Protein AF-A0A9P5X533-F1 (afdb_monomer_lite)

Secondary structure (DSSP, 8-state):
------TTTSPPHHHHHHHHTT-EEEEETTEEEEEPPHHHHHHHHHTTSS------HHHHHHHB--THHHHHHHHHHHHHHHHHHHHH---HHHHHHHHHHHHHHHHHHHHH-HHHH-BSSPEEEEPPP---------------------------PPP------SSSSSHHHHTTTTTHHHHTT--SHHHHHHHHHHHHHHHHHHHHHHHHHHHHHHHHHHHHHHHHHHHHHHT-TT----

Radius of gyration: 34.7 Å; chains: 1; bounding box: 93×64×97 Å

pLDDT: mean 70.11, std 15.81, range [33.84, 93.56]

Sequence (242 aa):
MFHKEDPTKGWSQEHGAFVIKGGFVLWEDNKPAKTLTFTDLVRMIKAGEVEPPTISKEAILARTTKTRGRIAVWFLYFLMFWFVCKFKSNTPALVELATFHTYMSWYSFFWRSDTILGVVEPVVIMRKPREKVAEPSVLEDGTGKQEKFSSEILVVAGPERKKVEAHSTQLAVETATTLDEAEQNLPTRRSTVFKLLVLAPILTIIDILIEITNLLRLFVHATIAPMKAQWSIISNPHVRIP

Structure (mmCIF, N/CA/C/O backbone):
data_AF-A0A9P5X533-F1
#
_entry.id   AF-A0A9P5X533-F1
#
loop_
_atom_site.group_PDB
_atom_site.id
_atom_site.type_symbol
_atom_site.label_atom_id
_atom_site.label_alt_id
_atom_site.label_comp_id
_atom_site.label_asym_id
_atom_site.label_entity_id
_atom_site.label_seq_id
_atom_site.pdbx_PDB_ins_code
_atom_site.Cartn_x
_atom_site.Cartn_y
_atom_site.Cartn_z
_atom_site.occupancy
_atom_site.B_iso_or_equiv
_atom_site.auth_seq_id
_atom_site.auth_comp_id
_atom_site.auth_asym_id
_atom_site.auth_atom_id
_atom_site.pdbx_PDB_model_num
ATOM 1 N N . MET A 1 1 ? -26.731 11.918 6.898 1.00 33.84 1 MET A N 1
ATOM 2 C CA . MET A 1 1 ? -26.570 13.313 7.348 1.00 33.84 1 MET A CA 1
ATOM 3 C C . MET A 1 1 ? -25.630 13.258 8.543 1.00 33.84 1 MET A C 1
ATOM 5 O O . MET A 1 1 ? -26.066 12.881 9.618 1.00 33.84 1 MET A O 1
ATOM 9 N N . PHE A 1 2 ? -24.324 13.424 8.323 1.00 41.44 2 PHE A N 1
ATOM 10 C CA . PHE A 1 2 ? -23.339 13.396 9.410 1.00 41.44 2 PHE A CA 1
ATOM 11 C C . PHE A 1 2 ? -23.243 14.812 9.974 1.00 41.44 2 PHE A C 1
ATOM 13 O O . PHE A 1 2 ? -23.009 15.756 9.218 1.00 41.44 2 PHE A O 1
ATOM 20 N N . HIS A 1 3 ? -23.536 14.958 11.265 1.00 36.94 3 HIS A N 1
ATOM 21 C CA . HIS A 1 3 ? -23.487 16.238 11.955 1.00 36.94 3 HIS A CA 1
ATOM 22 C C . HIS A 1 3 ? -22.076 16.828 11.909 1.00 36.94 3 HIS A C 1
ATOM 24 O O . HIS A 1 3 ? -21.071 16.122 11.854 1.00 36.94 3 HIS A O 1
ATOM 30 N N . LYS A 1 4 ? -22.046 18.159 11.895 1.00 42.19 4 LYS A N 1
ATOM 31 C CA . LYS A 1 4 ? -20.864 19.014 11.857 1.00 42.19 4 LYS A CA 1
ATOM 32 C C . LYS A 1 4 ? -20.154 18.947 13.218 1.00 42.19 4 LYS A C 1
ATOM 34 O O . LYS A 1 4 ? -20.247 19.882 14.002 1.00 42.19 4 LYS A O 1
ATOM 39 N N . GLU A 1 5 ? -19.524 17.822 13.528 1.00 44.66 5 GLU A N 1
ATOM 40 C CA . GLU A 1 5 ? -18.675 17.677 14.711 1.00 44.66 5 GLU A CA 1
ATOM 41 C C . GLU A 1 5 ? -17.213 17.906 14.334 1.00 44.66 5 GLU A C 1
ATOM 43 O O . GLU A 1 5 ? -16.777 17.510 13.256 1.00 44.66 5 GLU A O 1
ATOM 48 N N . ASP A 1 6 ? -16.526 18.621 15.227 1.00 49.75 6 ASP A N 1
ATOM 49 C CA . ASP A 1 6 ? -15.079 18.781 15.391 1.00 49.75 6 ASP A CA 1
ATOM 50 C C . ASP A 1 6 ? -14.221 18.196 14.240 1.00 49.75 6 ASP A C 1
ATOM 52 O O . ASP A 1 6 ? -14.181 16.975 14.068 1.00 49.75 6 ASP A O 1
ATOM 56 N N . PRO A 1 7 ? -13.488 19.012 13.453 1.00 49.75 7 PRO A N 1
ATOM 57 C CA . PRO A 1 7 ? -12.692 18.535 12.311 1.00 49.75 7 PRO A CA 1
ATOM 58 C C . PRO A 1 7 ? -11.617 17.495 12.682 1.00 49.75 7 PRO A C 1
ATOM 60 O O . PRO A 1 7 ? -11.007 16.898 11.796 1.00 49.75 7 PRO A O 1
ATOM 63 N N . THR A 1 8 ? -11.400 17.255 13.977 1.00 52.38 8 THR A N 1
ATOM 64 C CA . THR A 1 8 ? -10.532 16.209 14.530 1.00 52.38 8 THR A CA 1
ATOM 65 C C . THR A 1 8 ? -11.233 14.872 14.820 1.00 52.38 8 THR A C 1
ATOM 67 O O . THR A 1 8 ? -10.546 13.866 14.990 1.00 52.38 8 THR A O 1
ATOM 70 N N . LYS A 1 9 ? -12.573 14.828 14.851 1.00 55.66 9 LYS A N 1
ATOM 71 C CA . LYS A 1 9 ? -13.389 13.652 15.226 1.00 55.66 9 LYS A CA 1
ATOM 72 C C . LYS A 1 9 ? -14.174 13.040 14.063 1.00 55.66 9 LYS A C 1
ATOM 74 O O . LYS A 1 9 ? -14.799 11.993 14.214 1.00 55.66 9 LYS A O 1
ATOM 79 N N . GLY A 1 10 ? -14.137 13.672 12.892 1.00 64.56 10 GLY A N 1
ATOM 80 C CA . GLY A 1 10 ? -14.742 13.143 11.675 1.00 64.56 10 GLY A CA 1
ATOM 81 C C . GLY A 1 10 ? -13.910 12.020 11.050 1.00 64.56 10 GLY A C 1
ATOM 82 O O . GLY A 1 10 ? -12.690 12.123 10.920 1.00 64.56 10 GLY A O 1
ATOM 83 N N . TRP A 1 11 ? -14.579 10.959 10.596 1.00 76.25 11 TRP A N 1
ATOM 84 C CA . TRP A 1 11 ? -13.945 9.920 9.787 1.00 76.25 11 TRP A CA 1
ATOM 85 C C . TRP A 1 11 ? -13.362 10.513 8.501 1.00 76.25 11 TRP A C 1
ATOM 87 O O . TRP A 1 11 ? -14.082 11.036 7.650 1.00 76.25 11 TRP A O 1
ATOM 97 N N . SER A 1 12 ? -12.045 10.403 8.354 1.00 81.44 12 SER A N 1
ATOM 98 C CA . SER A 1 12 ? -11.313 10.872 7.178 1.00 81.44 12 SER A CA 1
ATOM 99 C C . SER A 1 12 ? -11.114 9.761 6.136 1.00 81.44 12 SER A C 1
ATOM 101 O O . SER A 1 12 ? -11.356 8.581 6.396 1.00 81.44 12 SER A O 1
ATOM 103 N N . GLN A 1 13 ? -10.609 10.110 4.949 1.00 79.81 13 GLN A N 1
ATOM 104 C CA . GLN A 1 13 ? -10.268 9.127 3.911 1.00 79.81 13 GLN A CA 1
ATOM 105 C C . GLN A 1 13 ? -9.247 8.085 4.409 1.00 79.81 13 GLN A C 1
ATOM 107 O O . GLN A 1 13 ? -9.297 6.916 4.020 1.00 79.81 13 GLN A O 1
ATOM 112 N N . GLU A 1 14 ? -8.344 8.484 5.306 1.00 81.62 14 GLU A N 1
ATOM 113 C CA . GLU A 1 14 ? -7.359 7.598 5.928 1.00 81.62 14 GLU A CA 1
ATOM 114 C C . GLU A 1 14 ? -8.011 6.545 6.828 1.00 81.62 14 GLU A C 1
ATOM 116 O O . GLU A 1 14 ? -7.541 5.410 6.844 1.00 81.62 14 GLU A O 1
ATOM 121 N N . HIS A 1 15 ? -9.121 6.873 7.499 1.00 84.75 15 HIS A N 1
ATOM 122 C CA . HIS A 1 15 ? -9.897 5.896 8.266 1.00 84.75 15 HIS A CA 1
ATOM 123 C C . HIS A 1 15 ? -10.468 4.824 7.341 1.00 84.75 15 HIS A C 1
ATOM 125 O O . HIS A 1 15 ? -10.299 3.637 7.600 1.00 84.75 15 HIS A O 1
ATOM 131 N N . GLY A 1 16 ? -11.061 5.225 6.212 1.00 84.12 16 GLY A N 1
ATOM 132 C CA . GLY A 1 16 ? -11.562 4.282 5.209 1.00 84.12 16 GLY A CA 1
ATOM 133 C C . GLY A 1 16 ? -10.462 3.363 4.669 1.00 84.12 16 GLY A C 1
ATOM 134 O O . GLY A 1 16 ? -10.636 2.145 4.615 1.00 84.12 16 GLY A O 1
ATOM 135 N N . ALA A 1 17 ? -9.293 3.922 4.344 1.00 81.25 17 ALA A N 1
ATOM 136 C CA . ALA A 1 17 ? -8.140 3.135 3.907 1.00 81.25 17 ALA A CA 1
ATOM 137 C C . ALA A 1 17 ? -7.637 2.172 4.998 1.00 81.25 17 ALA A C 1
ATOM 139 O O . ALA A 1 17 ? -7.227 1.054 4.687 1.00 81.25 17 ALA A O 1
ATOM 140 N N . PHE A 1 18 ? -7.684 2.582 6.267 1.00 84.69 18 PHE A N 1
ATOM 141 C CA . PHE A 1 18 ? -7.311 1.748 7.407 1.00 84.69 18 PHE A CA 1
ATOM 142 C C . PHE A 1 18 ? -8.265 0.564 7.592 1.00 84.69 18 PHE A C 1
ATOM 144 O O . PHE A 1 18 ? -7.805 -0.553 7.820 1.00 84.69 18 PHE A O 1
ATOM 151 N N . VAL A 1 19 ? -9.574 0.769 7.403 1.00 87.81 19 VAL A N 1
ATOM 152 C CA . VAL A 1 19 ? -10.568 -0.318 7.426 1.00 87.81 19 VAL A CA 1
ATOM 153 C C . VAL A 1 19 ? -10.302 -1.336 6.314 1.00 87.81 19 VAL A C 1
ATOM 155 O O . VAL A 1 19 ? -10.287 -2.534 6.572 1.00 87.81 19 VAL A O 1
ATOM 158 N N . ILE A 1 20 ? -10.050 -0.874 5.084 1.00 83.06 20 ILE A N 1
ATOM 159 C CA . ILE A 1 20 ? -9.787 -1.757 3.930 1.00 83.06 20 ILE A CA 1
ATOM 160 C C . ILE A 1 20 ? -8.538 -2.617 4.158 1.00 83.06 20 ILE A C 1
ATOM 162 O O . ILE A 1 20 ? -8.494 -3.774 3.751 1.00 83.06 20 ILE A O 1
ATOM 166 N N . LYS A 1 21 ? -7.540 -2.068 4.852 1.00 81.31 21 LYS A N 1
ATOM 167 C CA . LYS A 1 21 ? -6.313 -2.772 5.249 1.00 81.31 21 LYS A CA 1
ATOM 168 C C . LYS A 1 21 ? -6.493 -3.712 6.446 1.00 81.31 21 LYS A C 1
ATOM 170 O O . LYS A 1 21 ? -5.521 -4.253 6.956 1.00 81.31 21 LYS A O 1
ATOM 175 N N . GLY A 1 22 ? -7.716 -3.881 6.940 1.00 85.00 22 GLY A N 1
ATOM 176 C CA . GLY A 1 22 ? -7.982 -4.722 8.100 1.00 85.00 22 GLY A CA 1
ATOM 177 C C . GLY A 1 22 ? -7.445 -4.150 9.410 1.00 85.00 22 GLY A C 1
ATOM 178 O O . GLY A 1 22 ? -7.167 -4.893 10.346 1.00 85.00 22 GLY A O 1
ATOM 179 N N . GLY A 1 23 ? -7.303 -2.827 9.490 1.00 86.12 23 GLY A N 1
ATOM 180 C CA . GLY A 1 23 ? -6.795 -2.149 10.676 1.00 86.12 23 GLY A CA 1
ATOM 181 C C . GLY A 1 23 ? -7.715 -2.201 11.885 1.00 86.12 23 GLY A C 1
ATOM 182 O O . GLY A 1 23 ? -7.261 -1.898 12.980 1.00 86.12 23 GLY A O 1
ATOM 183 N N . PHE A 1 24 ? -8.979 -2.588 11.720 1.00 90.38 24 PHE A N 1
ATOM 184 C CA . PHE A 1 24 ? -9.919 -2.754 12.825 1.00 90.38 24 PHE A CA 1
ATOM 185 C C . PHE A 1 24 ? -10.249 -4.228 13.027 1.00 90.38 24 PHE A C 1
ATOM 187 O O . PHE A 1 24 ? -10.708 -4.904 12.102 1.00 90.38 24 PHE A O 1
ATOM 194 N N . VAL A 1 25 ? -10.051 -4.708 14.251 1.00 92.06 25 VAL A N 1
ATOM 195 C CA . VAL A 1 25 ? -10.362 -6.084 14.644 1.00 92.06 25 VAL A CA 1
ATOM 196 C C . VAL A 1 25 ? -11.403 -6.040 15.752 1.00 92.06 25 VAL A C 1
ATOM 198 O O . VAL A 1 25 ? -11.217 -5.368 16.768 1.00 92.06 25 VAL A O 1
ATOM 201 N N . LEU A 1 26 ? -12.506 -6.754 15.541 1.00 92.88 26 LEU A N 1
ATOM 202 C CA . LEU A 1 26 ? -13.538 -6.953 16.546 1.00 92.88 26 LEU A CA 1
ATOM 203 C C . LEU A 1 26 ? -13.045 -7.958 17.581 1.00 92.88 26 LEU A C 1
ATOM 205 O O . LEU A 1 26 ? -12.591 -9.047 17.216 1.00 92.88 26 LEU A O 1
ATOM 209 N N . TRP A 1 27 ? -13.167 -7.597 18.851 1.00 92.00 27 TRP A N 1
ATOM 210 C CA . TRP A 1 27 ? -12.891 -8.484 19.971 1.00 92.00 27 TRP A CA 1
ATOM 211 C C . TRP A 1 27 ? -14.184 -8.841 20.697 1.00 92.00 27 TRP A C 1
ATOM 213 O O . TRP A 1 27 ? -15.006 -7.974 21.000 1.00 92.00 27 TRP A O 1
ATOM 223 N N . GLU A 1 28 ? -14.339 -10.132 20.972 1.00 89.88 28 GLU A N 1
ATOM 224 C CA . GLU A 1 28 ? -15.444 -10.705 21.739 1.00 89.88 28 GLU A CA 1
ATOM 225 C C . GLU A 1 28 ? -14.838 -11.585 22.836 1.00 89.88 28 GLU A C 1
ATOM 227 O O . GLU A 1 28 ? -13.932 -12.373 22.564 1.00 89.88 28 GLU A O 1
ATOM 232 N N . ASP A 1 29 ? -15.270 -11.403 24.086 1.00 87.69 29 ASP A N 1
ATOM 233 C CA . ASP A 1 29 ? -14.789 -12.172 25.245 1.00 87.69 29 ASP A CA 1
ATOM 234 C C . ASP A 1 29 ? -13.252 -12.241 25.361 1.00 87.69 29 ASP A C 1
ATOM 236 O O . ASP A 1 29 ? -12.663 -13.298 25.596 1.00 87.69 29 ASP A O 1
ATOM 240 N N . ASN A 1 30 ? -12.584 -11.097 25.165 1.00 85.62 30 ASN A N 1
ATOM 241 C CA . ASN A 1 30 ? -11.119 -10.962 25.149 1.00 85.62 30 ASN A CA 1
ATOM 242 C C . ASN A 1 30 ? -10.396 -11.803 24.079 1.00 85.62 30 ASN A C 1
ATOM 244 O O . ASN A 1 30 ? -9.193 -12.048 24.198 1.00 85.62 30 ASN A O 1
ATOM 248 N N . LYS A 1 31 ? -11.092 -12.228 23.019 1.00 87.75 31 LYS A N 1
ATOM 249 C CA . LYS A 1 31 ? -10.500 -12.937 21.879 1.00 87.75 31 LYS A CA 1
ATOM 250 C C . LYS A 1 31 ? -10.727 -12.168 20.574 1.00 87.75 31 LYS A C 1
ATOM 252 O O . LYS A 1 31 ? -11.800 -11.592 20.382 1.00 87.75 31 LYS A O 1
ATOM 257 N N . PRO A 1 32 ? -9.746 -12.163 19.651 1.00 89.81 32 PRO A N 1
ATOM 258 C CA . PRO A 1 32 ? -9.934 -11.588 18.326 1.00 89.81 32 PRO A CA 1
ATOM 259 C C . PRO A 1 32 ? -10.957 -12.434 17.558 1.00 89.81 32 PRO A C 1
ATOM 261 O O . PRO A 1 32 ? -10.695 -13.591 17.237 1.00 89.81 32 PRO A O 1
ATOM 264 N N . ALA A 1 33 ? -12.126 -11.860 17.281 1.00 90.88 33 ALA A N 1
ATOM 265 C CA . ALA A 1 33 ? -13.218 -12.555 16.608 1.00 90.88 33 ALA A CA 1
ATOM 266 C C . ALA A 1 33 ? -13.055 -12.485 15.087 1.00 90.88 33 ALA A C 1
ATOM 268 O O . ALA A 1 33 ? -13.015 -13.509 14.406 1.00 90.88 33 ALA A O 1
ATOM 269 N N . LYS A 1 34 ? -12.951 -11.267 14.539 1.00 91.00 34 LYS A N 1
ATOM 270 C CA . LYS A 1 34 ? -12.773 -11.050 13.097 1.00 91.00 34 LYS A CA 1
ATOM 271 C C . LYS A 1 34 ? -12.255 -9.657 12.762 1.00 91.00 34 LYS A C 1
ATOM 273 O O . LYS A 1 34 ? -12.513 -8.691 13.479 1.00 91.00 34 LYS A O 1
ATOM 278 N N . THR A 1 35 ? -11.613 -9.536 11.608 1.00 90.44 35 THR A N 1
ATOM 279 C CA . THR A 1 35 ? -11.316 -8.242 10.987 1.00 90.44 35 THR A CA 1
ATOM 280 C C . THR A 1 35 ? -12.599 -7.612 10.446 1.00 90.44 35 THR A C 1
ATOM 282 O O . THR A 1 35 ? -13.407 -8.282 9.800 1.00 90.44 35 THR A O 1
ATOM 285 N N . LEU A 1 36 ? -12.806 -6.325 10.716 1.00 89.62 36 LEU A N 1
ATOM 286 C CA . LEU A 1 36 ? -14.013 -5.611 10.311 1.00 89.62 36 LEU A CA 1
ATOM 287 C C . LEU A 1 36 ? -13.857 -5.014 8.914 1.00 89.62 36 LEU A C 1
ATOM 289 O O . LEU A 1 36 ? -12.955 -4.219 8.657 1.00 89.62 36 LEU A O 1
ATOM 293 N N . THR A 1 37 ? -14.785 -5.358 8.022 1.00 89.94 37 THR A N 1
ATOM 294 C CA . THR A 1 37 ? -14.956 -4.651 6.748 1.00 89.94 37 THR A CA 1
ATOM 295 C C . THR A 1 37 ? -15.652 -3.306 6.971 1.00 89.94 37 THR A C 1
ATOM 297 O O . THR A 1 37 ? -16.304 -3.091 7.994 1.00 89.94 37 THR A O 1
ATOM 300 N N . PHE A 1 38 ? -15.573 -2.393 5.998 1.00 88.62 38 PHE A N 1
ATOM 301 C CA . PHE A 1 38 ? -16.275 -1.103 6.079 1.00 88.62 38 PHE A CA 1
ATOM 302 C C . PHE A 1 38 ? -17.782 -1.289 6.263 1.00 88.62 38 PHE A C 1
ATOM 304 O O . PHE A 1 38 ? -18.393 -0.639 7.109 1.00 88.62 38 PHE A O 1
ATOM 311 N N . THR A 1 39 ? -18.365 -2.237 5.532 1.00 89.75 39 THR A N 1
ATOM 312 C CA . THR A 1 39 ? -19.789 -2.559 5.626 1.00 89.75 39 THR A CA 1
ATOM 313 C C . THR A 1 39 ? -20.155 -3.117 7.002 1.00 89.75 39 THR A C 1
ATOM 315 O O . THR A 1 39 ? -21.164 -2.702 7.572 1.00 89.75 39 THR A O 1
ATOM 318 N N . ASP A 1 40 ? -19.330 -4.007 7.568 1.00 90.88 40 ASP A N 1
ATOM 319 C CA . ASP A 1 40 ? -19.544 -4.540 8.919 1.00 90.88 40 ASP A CA 1
ATOM 320 C C . ASP A 1 40 ? -19.467 -3.441 9.980 1.00 90.88 40 ASP A C 1
ATOM 322 O O . ASP A 1 40 ? -20.360 -3.343 10.819 1.00 90.88 40 ASP A O 1
ATOM 326 N N . LEU A 1 41 ? -18.432 -2.601 9.924 1.00 89.38 41 LEU A N 1
ATOM 327 C CA . LEU A 1 41 ? -18.206 -1.540 10.901 1.00 89.38 41 LEU A CA 1
ATOM 328 C C . LEU A 1 41 ? -19.339 -0.507 10.871 1.00 89.38 41 LEU A C 1
ATOM 330 O O . LEU A 1 41 ? -19.892 -0.172 11.915 1.00 89.38 41 LEU A O 1
ATOM 334 N N . VAL A 1 42 ? -19.771 -0.076 9.682 1.00 89.75 42 VAL A N 1
ATOM 335 C CA . VAL A 1 42 ? -20.918 0.836 9.537 1.00 89.75 42 VAL A CA 1
ATOM 336 C C . VAL A 1 42 ? -22.208 0.196 10.052 1.00 89.75 42 VAL A C 1
ATOM 338 O O . VAL A 1 42 ? -22.995 0.873 10.715 1.00 89.75 42 VAL A O 1
ATOM 341 N N . ARG A 1 43 ? -22.443 -1.094 9.775 1.00 93.56 43 ARG A N 1
ATOM 342 C CA . ARG A 1 43 ? -23.619 -1.808 10.293 1.00 93.56 43 ARG A CA 1
ATOM 343 C C . ARG A 1 43 ? -23.607 -1.853 11.822 1.00 93.56 43 ARG A C 1
ATOM 345 O O . ARG A 1 43 ? -24.627 -1.545 12.427 1.00 93.56 43 ARG A O 1
ATOM 352 N N . MET A 1 44 ? -22.477 -2.204 12.433 1.00 90.75 44 MET A N 1
ATOM 353 C CA . MET A 1 44 ? -22.354 -2.333 13.892 1.00 90.75 44 MET A CA 1
ATOM 354 C C . MET A 1 44 ? -22.474 -0.985 14.609 1.00 90.75 44 MET A C 1
ATOM 356 O O . MET A 1 44 ? -23.141 -0.911 15.638 1.00 90.75 44 MET A O 1
ATOM 360 N N . ILE A 1 45 ? -21.920 0.089 14.034 1.00 89.94 45 ILE A N 1
ATOM 361 C CA . ILE A 1 45 ? -22.095 1.455 14.555 1.00 89.94 45 ILE A CA 1
ATOM 362 C C . ILE A 1 45 ? -23.571 1.865 14.488 1.00 89.94 45 ILE A C 1
ATOM 364 O O . ILE A 1 45 ? -24.123 2.352 15.469 1.00 89.94 45 ILE A O 1
ATOM 368 N N . LYS A 1 46 ? -24.248 1.630 13.353 1.00 90.00 46 LYS A N 1
ATOM 369 C CA . LYS A 1 46 ? -25.681 1.948 13.202 1.00 90.00 46 LYS A CA 1
ATOM 370 C C . LYS A 1 46 ? -26.574 1.146 14.146 1.00 90.00 46 LYS A C 1
ATOM 372 O O . LYS A 1 46 ? -27.595 1.661 14.583 1.00 90.00 46 LYS A O 1
ATOM 377 N N . ALA A 1 47 ? -26.198 -0.095 14.439 1.00 90.88 47 ALA A N 1
ATOM 378 C CA . ALA A 1 47 ? -26.899 -0.951 15.389 1.00 90.88 47 ALA A CA 1
ATOM 379 C C . ALA A 1 47 ? -26.602 -0.594 16.860 1.00 90.88 47 ALA A C 1
ATOM 381 O O . ALA A 1 47 ? -27.204 -1.181 17.754 1.00 90.88 47 ALA A O 1
ATOM 382 N N . GLY A 1 48 ? -25.677 0.339 17.127 1.00 90.06 48 GLY A N 1
ATOM 383 C CA . GLY A 1 48 ? -25.256 0.696 18.484 1.00 90.06 48 GLY A CA 1
ATOM 384 C C . GLY A 1 48 ? -24.461 -0.404 19.197 1.00 90.06 48 GLY A C 1
ATOM 385 O O . GLY A 1 48 ? -24.275 -0.341 20.409 1.00 90.06 48 GLY A O 1
ATOM 386 N N . GLU A 1 49 ? -23.986 -1.415 18.463 1.00 89.56 49 GLU A N 1
ATOM 387 C CA . GLU A 1 49 ? -23.208 -2.533 19.016 1.00 89.56 49 GLU A CA 1
ATOM 388 C C . GLU A 1 49 ? -21.759 -2.140 19.320 1.00 89.56 49 GLU A C 1
ATOM 390 O O . GLU A 1 49 ? -21.079 -2.797 20.108 1.00 89.56 49 GLU A O 1
ATOM 395 N N . VAL A 1 50 ? -21.271 -1.100 18.646 1.00 88.88 50 VAL A N 1
ATOM 396 C CA . VAL A 1 50 ? -19.881 -0.656 18.653 1.00 88.88 50 VAL A CA 1
ATOM 397 C C . VAL A 1 50 ? -19.851 0.867 18.621 1.00 88.88 50 VAL A C 1
ATOM 399 O O . VAL A 1 50 ? -20.555 1.489 17.824 1.00 88.88 50 VAL A O 1
ATOM 402 N N . GLU A 1 51 ? -18.997 1.466 19.448 1.00 86.50 51 GLU A N 1
ATOM 403 C CA . GLU A 1 51 ? -18.716 2.898 19.374 1.00 86.50 51 GLU A CA 1
ATOM 404 C C . GLU A 1 51 ? -17.777 3.214 18.200 1.00 86.50 51 GLU A C 1
ATOM 406 O O . GLU A 1 51 ? -16.853 2.446 17.908 1.00 86.50 51 GLU A O 1
ATOM 411 N N . PRO A 1 52 ? -18.004 4.328 17.486 1.00 84.44 52 PRO A N 1
ATOM 412 C CA . PRO A 1 52 ? -17.180 4.694 16.349 1.00 84.44 52 PRO A CA 1
ATOM 413 C C . PRO A 1 52 ? -15.731 5.006 16.764 1.00 84.44 52 PRO A C 1
ATOM 415 O O . PRO A 1 52 ? -15.498 5.721 17.734 1.00 84.44 52 PRO A O 1
ATOM 418 N N . PRO A 1 53 ? -14.762 4.565 15.946 1.00 82.25 53 PRO A N 1
ATOM 419 C CA . PRO A 1 53 ? -13.390 5.022 15.877 1.00 82.25 53 PRO A CA 1
ATOM 420 C C . PRO A 1 53 ? -12.983 6.389 16.425 1.00 82.25 53 PRO A C 1
ATOM 422 O O . PRO A 1 53 ? -12.963 7.289 15.594 1.00 82.25 53 PRO A O 1
ATOM 425 N N . THR A 1 54 ? -12.565 6.599 17.677 1.00 82.56 54 THR A N 1
ATOM 426 C CA . THR A 1 54 ? -12.015 7.925 18.079 1.00 82.56 54 THR A CA 1
ATOM 427 C C . THR A 1 54 ? -10.514 8.080 17.784 1.00 82.56 54 THR A C 1
ATOM 429 O O . THR A 1 54 ? -9.829 8.902 18.390 1.00 82.56 54 THR A O 1
ATOM 432 N N . ILE A 1 55 ? -9.955 7.258 16.890 1.00 83.81 55 ILE A N 1
ATOM 433 C CA . ILE A 1 55 ? -8.528 7.313 16.561 1.00 83.81 55 ILE A CA 1
ATOM 434 C C . ILE A 1 55 ? -8.222 8.546 15.700 1.00 83.81 55 ILE A C 1
ATOM 436 O O . ILE A 1 55 ? -8.946 8.853 14.763 1.00 83.81 55 ILE A O 1
ATOM 440 N N . SER A 1 56 ? -7.138 9.265 15.995 1.00 85.56 56 SER A N 1
ATOM 441 C CA . SER A 1 56 ? -6.743 10.416 15.181 1.00 85.56 56 SER A CA 1
ATOM 442 C C . SER A 1 56 ? -6.102 9.978 13.859 1.00 85.56 56 SER A C 1
ATOM 444 O O . SER A 1 56 ? -5.489 8.909 13.749 1.00 85.56 56 SER A O 1
ATOM 446 N N . LYS A 1 57 ? -6.168 10.846 12.844 1.00 83.50 57 LYS A N 1
ATOM 447 C CA . LYS A 1 57 ? -5.499 10.633 11.548 1.00 83.50 57 LYS A CA 1
ATOM 448 C C . LYS A 1 57 ? -3.991 10.392 11.697 1.00 83.50 57 LYS A C 1
ATOM 450 O O . LYS A 1 57 ? -3.427 9.563 10.986 1.00 83.50 57 LYS A O 1
ATOM 455 N N . GLU A 1 58 ? -3.341 11.097 12.617 1.00 82.06 58 GLU A N 1
ATOM 456 C CA . GLU A 1 58 ? -1.905 10.958 12.886 1.00 82.06 58 GLU A CA 1
ATOM 457 C C . GLU A 1 58 ? -1.570 9.584 13.472 1.00 82.06 58 GLU A C 1
ATOM 459 O O . GLU A 1 58 ? -0.617 8.941 13.029 1.00 82.06 58 GLU A O 1
ATOM 464 N N . ALA A 1 59 ? -2.399 9.087 14.395 1.00 82.62 59 ALA A N 1
ATOM 465 C CA . ALA A 1 59 ? -2.243 7.756 14.970 1.00 82.62 59 ALA A CA 1
ATOM 466 C C . ALA A 1 59 ? -2.461 6.650 13.924 1.00 82.62 59 ALA A C 1
ATOM 468 O O . ALA A 1 59 ? -1.708 5.676 13.899 1.00 82.62 59 ALA A O 1
ATOM 469 N N . ILE A 1 60 ? -3.429 6.814 13.013 1.00 82.44 60 ILE A N 1
ATOM 470 C CA . ILE A 1 60 ? -3.600 5.906 11.867 1.00 82.44 60 ILE A CA 1
ATOM 471 C C . ILE A 1 60 ? -2.342 5.908 10.999 1.00 82.44 60 ILE A C 1
ATOM 473 O O . ILE A 1 60 ? -1.824 4.842 10.673 1.00 82.44 60 ILE A O 1
ATOM 477 N N . LEU A 1 61 ? -1.828 7.089 10.645 1.00 78.06 61 LEU A N 1
ATOM 478 C CA . LEU A 1 61 ? -0.647 7.214 9.791 1.00 78.06 61 LEU A CA 1
ATOM 479 C C . LEU A 1 61 ? 0.602 6.594 10.423 1.00 78.06 61 LEU A C 1
ATOM 481 O O . LEU A 1 61 ? 1.394 5.992 9.700 1.00 78.06 61 LEU A O 1
ATOM 485 N N . ALA A 1 62 ? 0.761 6.699 11.743 1.00 78.31 62 ALA A N 1
ATOM 486 C CA . ALA A 1 62 ? 1.843 6.047 12.477 1.00 78.31 62 ALA A CA 1
ATOM 487 C C . ALA A 1 62 ? 1.727 4.512 12.452 1.00 78.31 62 ALA A C 1
ATOM 489 O O . ALA A 1 62 ? 2.737 3.821 12.336 1.00 78.31 62 ALA A O 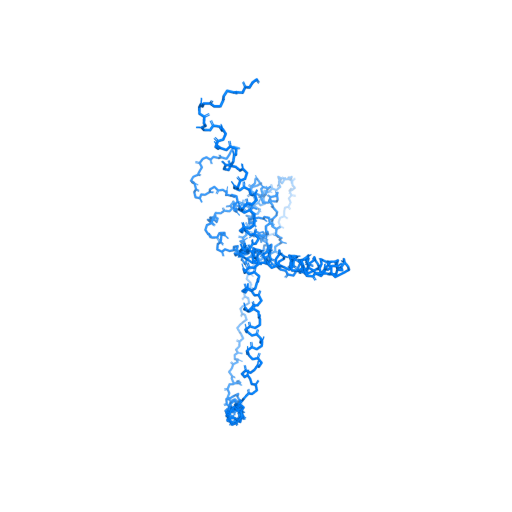1
ATOM 490 N N . ARG A 1 63 ? 0.499 3.979 12.512 1.00 77.50 63 ARG A N 1
ATOM 491 C CA . ARG A 1 63 ? 0.211 2.530 12.522 1.00 77.50 63 ARG A CA 1
ATOM 492 C C . ARG A 1 63 ? 0.154 1.902 11.131 1.00 77.50 63 ARG A C 1
ATOM 494 O O . ARG A 1 63 ? 0.274 0.685 10.986 1.00 77.50 63 ARG A O 1
ATOM 501 N N . THR A 1 64 ? -0.022 2.707 10.088 1.00 70.44 64 THR A N 1
ATOM 502 C CA . THR A 1 64 ? 0.100 2.256 8.701 1.00 70.44 64 THR A CA 1
ATOM 503 C C . THR A 1 64 ? 1.540 2.384 8.230 1.00 70.44 64 THR A C 1
ATOM 505 O O . THR A 1 64 ? 2.061 3.490 8.100 1.00 70.44 64 THR A O 1
ATOM 508 N N . THR A 1 65 ? 2.179 1.260 7.909 1.00 62.00 65 THR A N 1
ATOM 509 C CA . THR A 1 65 ? 3.544 1.247 7.371 1.00 62.00 65 THR A CA 1
ATOM 510 C C . THR A 1 65 ? 3.670 2.201 6.175 1.00 62.00 65 THR A C 1
ATOM 512 O O . THR A 1 65 ? 2.817 2.200 5.283 1.00 62.00 65 THR A O 1
ATOM 515 N N . LYS A 1 66 ? 4.748 3.003 6.118 1.00 58.62 66 LYS A N 1
ATOM 516 C CA . LYS A 1 66 ? 5.106 3.867 4.973 1.00 58.62 66 LYS A CA 1
ATOM 517 C C . LYS A 1 66 ? 5.511 3.023 3.749 1.00 58.62 66 LYS A C 1
ATOM 519 O O . LYS A 1 66 ? 6.647 3.069 3.288 1.00 58.62 66 LYS A O 1
ATOM 524 N N . THR A 1 67 ? 4.596 2.241 3.186 1.00 55.69 67 THR A N 1
ATOM 525 C CA . THR A 1 67 ? 4.863 1.378 2.021 1.00 55.69 67 THR A CA 1
ATOM 526 C C . THR A 1 67 ? 4.987 2.151 0.708 1.00 55.69 67 THR A C 1
ATOM 528 O O . THR A 1 67 ? 5.539 1.624 -0.256 1.00 55.69 67 THR A O 1
ATOM 531 N N . ARG A 1 68 ? 4.559 3.424 0.669 1.00 56.53 68 ARG A N 1
ATOM 532 C CA . ARG A 1 68 ? 4.615 4.267 -0.542 1.00 56.53 68 ARG A CA 1
ATOM 533 C C . ARG A 1 68 ? 6.031 4.393 -1.120 1.00 56.53 68 ARG A C 1
ATOM 535 O O . ARG A 1 68 ? 6.190 4.331 -2.333 1.00 56.53 68 ARG A O 1
ATOM 542 N N . GLY A 1 69 ? 7.055 4.505 -0.267 1.00 57.59 69 GLY A N 1
ATOM 543 C CA . GLY A 1 69 ? 8.445 4.646 -0.719 1.00 57.59 69 GLY A CA 1
ATOM 544 C C . GLY A 1 69 ? 9.002 3.385 -1.384 1.00 57.59 69 GLY A C 1
ATOM 545 O O . GLY A 1 69 ? 9.697 3.474 -2.390 1.00 57.59 69 GLY A O 1
ATOM 546 N N . ARG A 1 70 ? 8.648 2.196 -0.877 1.00 63.78 70 ARG A N 1
ATOM 547 C CA . ARG A 1 70 ? 9.146 0.923 -1.427 1.00 63.78 70 ARG A CA 1
ATOM 548 C C . ARG A 1 70 ? 8.555 0.626 -2.803 1.00 63.78 70 ARG A C 1
ATOM 550 O O . ARG A 1 70 ? 9.288 0.197 -3.683 1.00 63.78 70 ARG A O 1
ATOM 557 N N . ILE A 1 71 ? 7.267 0.911 -3.004 1.00 69.81 71 ILE A N 1
ATOM 558 C CA . ILE A 1 71 ? 6.604 0.740 -4.307 1.00 69.81 71 ILE A CA 1
ATOM 559 C C . ILE A 1 71 ? 7.247 1.649 -5.363 1.00 69.81 71 ILE A C 1
ATOM 561 O O . ILE A 1 71 ? 7.530 1.188 -6.463 1.00 69.81 71 ILE A O 1
ATOM 565 N N . ALA A 1 72 ? 7.537 2.909 -5.022 1.00 69.25 72 ALA A N 1
ATOM 566 C CA . ALA A 1 72 ? 8.175 3.847 -5.947 1.00 69.25 72 ALA A CA 1
ATOM 567 C C . ALA A 1 72 ? 9.589 3.399 -6.359 1.00 69.25 72 ALA A C 1
ATOM 569 O O . ALA A 1 72 ? 9.920 3.426 -7.542 1.00 69.25 72 ALA A O 1
ATOM 570 N N . VAL A 1 73 ? 10.401 2.932 -5.404 1.00 73.12 73 VAL A N 1
ATOM 571 C CA . VAL A 1 73 ? 11.752 2.413 -5.684 1.00 73.12 73 VAL A CA 1
ATOM 572 C C . VAL A 1 73 ? 11.692 1.172 -6.579 1.00 73.12 73 VAL A C 1
ATOM 574 O O . VAL A 1 73 ? 12.439 1.080 -7.548 1.00 73.12 73 VAL A O 1
ATOM 577 N N . TRP A 1 74 ? 10.771 0.243 -6.316 1.00 71.94 74 TRP A N 1
ATOM 578 C CA . TRP A 1 74 ? 10.603 -0.954 -7.146 1.00 71.94 74 TRP A CA 1
ATOM 579 C C . TRP A 1 74 ? 10.067 -0.649 -8.546 1.00 71.94 74 TRP A C 1
ATOM 581 O O . TRP A 1 74 ? 10.528 -1.246 -9.516 1.00 71.94 74 TRP A O 1
ATOM 591 N N . PHE A 1 75 ? 9.145 0.305 -8.674 1.00 77.62 75 PHE A N 1
ATOM 592 C CA . PHE A 1 75 ? 8.658 0.760 -9.975 1.00 77.62 75 PHE A CA 1
ATOM 593 C C . PHE A 1 75 ? 9.771 1.427 -10.795 1.00 77.62 75 PHE A C 1
ATOM 595 O O . PHE A 1 75 ? 9.866 1.216 -12.002 1.00 77.62 75 PHE A O 1
ATOM 602 N N . LEU A 1 76 ? 10.671 2.168 -10.143 1.00 79.12 76 LEU A N 1
ATOM 603 C CA . LEU A 1 76 ? 11.854 2.721 -10.799 1.00 79.12 76 LEU A CA 1
ATOM 604 C C . LEU A 1 76 ? 12.808 1.614 -11.280 1.00 79.12 76 LEU A C 1
ATOM 606 O O . LEU A 1 76 ? 13.262 1.660 -12.421 1.00 79.12 76 LEU A O 1
ATOM 610 N N . TYR A 1 77 ? 13.054 0.588 -10.457 1.00 80.12 77 TYR A N 1
ATOM 611 C CA . TYR A 1 77 ? 13.825 -0.597 -10.861 1.00 80.12 77 TYR A CA 1
ATOM 612 C C . TYR A 1 77 ? 13.189 -1.324 -12.051 1.00 80.12 77 TYR A C 1
ATOM 614 O O . TYR A 1 77 ? 13.897 -1.703 -12.982 1.00 80.12 77 TYR A O 1
ATOM 622 N N . PHE A 1 78 ? 11.862 -1.477 -12.047 1.00 79.31 78 PHE A N 1
ATOM 623 C CA . PHE A 1 78 ? 11.101 -2.053 -13.155 1.00 79.31 78 PHE A CA 1
ATOM 624 C C . PHE A 1 78 ? 11.332 -1.279 -14.456 1.00 79.31 78 PHE A C 1
ATOM 626 O O . PHE A 1 78 ? 11.693 -1.872 -15.472 1.00 79.31 78 PHE A O 1
ATOM 633 N N . LEU A 1 79 ? 11.161 0.046 -14.419 1.00 79.12 79 LEU A N 1
ATOM 634 C CA . LEU A 1 79 ? 11.339 0.904 -15.590 1.00 79.12 79 LEU A CA 1
ATOM 635 C C . LEU A 1 79 ? 12.774 0.855 -16.113 1.00 79.12 79 LEU A C 1
ATOM 637 O O . LEU A 1 79 ? 12.977 0.744 -17.321 1.00 79.12 79 LEU A O 1
ATOM 641 N N . MET A 1 80 ? 13.761 0.892 -15.216 1.00 75.25 80 MET A N 1
ATOM 642 C CA . MET A 1 80 ? 15.174 0.822 -15.586 1.00 75.25 80 MET A CA 1
ATOM 643 C C . MET A 1 80 ? 15.516 -0.529 -16.226 1.00 75.25 80 MET A C 1
ATOM 645 O O . MET A 1 80 ? 16.183 -0.571 -17.257 1.00 75.25 80 MET A O 1
ATOM 649 N N . PHE A 1 81 ? 15.015 -1.631 -15.664 1.00 75.12 81 PHE A N 1
ATOM 650 C CA . PHE A 1 81 ? 15.221 -2.972 -16.206 1.00 75.12 81 PHE A CA 1
ATOM 651 C C . PHE A 1 81 ? 14.571 -3.139 -17.586 1.00 75.12 81 PHE A C 1
ATOM 653 O O . PHE A 1 81 ? 15.232 -3.571 -18.530 1.00 75.12 81 PHE A O 1
ATOM 660 N N . TRP A 1 82 ? 13.313 -2.715 -17.734 1.00 77.75 82 TRP A N 1
ATOM 661 C CA . TRP A 1 82 ? 12.613 -2.725 -19.020 1.00 77.75 82 TRP A CA 1
ATOM 662 C C . TRP A 1 82 ? 13.348 -1.895 -20.080 1.00 77.75 82 TRP A C 1
ATOM 664 O O . TRP A 1 82 ? 13.512 -2.345 -21.216 1.00 77.75 82 TRP A O 1
ATOM 674 N N . PHE A 1 83 ? 13.845 -0.713 -19.704 1.00 74.94 83 PHE A N 1
ATOM 675 C CA . PHE A 1 83 ? 14.615 0.158 -20.591 1.00 74.94 83 PHE A CA 1
ATOM 676 C C . PHE A 1 83 ? 15.912 -0.515 -21.064 1.00 74.94 83 PHE A C 1
ATOM 678 O O . PHE A 1 83 ? 16.177 -0.565 -22.265 1.00 74.94 83 PHE A O 1
ATOM 685 N N . VAL A 1 84 ? 16.688 -1.112 -20.153 1.00 74.06 84 VAL A N 1
ATOM 686 C CA . VAL A 1 84 ? 17.929 -1.829 -20.496 1.00 74.06 84 VAL A CA 1
ATOM 687 C C . VAL A 1 84 ? 17.657 -3.006 -21.437 1.00 74.06 84 VAL A C 1
ATOM 689 O O . VAL A 1 84 ? 18.363 -3.162 -22.436 1.00 74.06 84 VAL A O 1
ATOM 692 N N . CYS A 1 85 ? 16.619 -3.803 -21.169 1.00 68.88 85 CYS A N 1
ATOM 693 C CA . CYS A 1 85 ? 16.245 -4.929 -22.026 1.00 68.88 85 CYS A CA 1
ATOM 694 C C . CYS A 1 85 ? 15.833 -4.473 -23.429 1.00 68.88 85 CYS A C 1
ATOM 696 O O . CYS A 1 85 ? 16.254 -5.081 -24.410 1.00 68.88 85 CYS A O 1
ATOM 698 N N . LYS A 1 86 ? 15.063 -3.386 -23.538 1.00 69.94 86 LYS A N 1
ATOM 699 C CA . LYS A 1 86 ? 14.584 -2.873 -24.826 1.00 69.94 86 LYS A CA 1
ATOM 700 C C . LYS A 1 86 ? 15.704 -2.302 -25.703 1.00 69.94 86 LYS A C 1
ATOM 702 O O . LYS A 1 86 ? 15.625 -2.429 -26.919 1.00 69.94 86 LYS A O 1
ATOM 707 N N . PHE A 1 87 ? 16.724 -1.678 -25.109 1.00 67.44 87 PHE A N 1
ATOM 708 C CA . PHE A 1 87 ? 17.784 -0.997 -25.867 1.00 67.44 87 PHE A CA 1
ATOM 709 C C . PHE A 1 87 ? 19.029 -1.851 -26.140 1.00 67.44 87 PHE A C 1
ATOM 711 O O . PHE A 1 87 ? 19.706 -1.609 -27.135 1.00 67.44 87 PHE A O 1
ATOM 718 N N . LYS A 1 88 ? 19.346 -2.853 -25.307 1.00 63.75 88 LYS A N 1
ATOM 719 C CA . LYS A 1 88 ? 20.519 -3.726 -25.530 1.00 63.75 88 LYS A CA 1
ATOM 720 C C . LYS A 1 88 ? 20.210 -5.042 -26.243 1.00 63.75 88 LYS A C 1
ATOM 722 O O . LYS A 1 88 ? 21.133 -5.663 -26.764 1.00 63.75 88 LYS A O 1
ATOM 727 N N . SER A 1 89 ? 18.954 -5.483 -26.269 1.00 57.12 89 SER A N 1
ATOM 728 C CA . SER A 1 89 ? 18.574 -6.771 -26.851 1.00 57.12 89 SER A CA 1
ATOM 729 C C . SER A 1 89 ? 17.780 -6.586 -28.141 1.00 57.12 89 SER A C 1
ATOM 731 O O . SER A 1 89 ? 16.602 -6.251 -28.102 1.00 57.12 89 SER A O 1
ATOM 733 N N . ASN A 1 90 ? 18.389 -6.900 -29.287 1.00 65.88 90 ASN A N 1
ATOM 734 C CA . ASN A 1 90 ? 17.651 -7.112 -30.543 1.00 65.88 90 ASN A CA 1
ATOM 735 C C . ASN A 1 90 ? 16.928 -8.474 -30.579 1.00 65.88 90 ASN A C 1
ATOM 737 O O . ASN A 1 90 ? 16.316 -8.830 -31.583 1.00 65.88 90 ASN A O 1
ATOM 741 N N . THR A 1 91 ? 17.018 -9.266 -29.507 1.00 72.44 91 THR A N 1
ATOM 742 C CA . THR A 1 91 ? 16.393 -10.584 -29.406 1.00 72.44 91 THR A CA 1
ATOM 743 C C . THR A 1 91 ? 15.101 -10.495 -28.585 1.00 72.44 91 THR A C 1
ATOM 745 O O . THR A 1 91 ? 15.160 -10.243 -27.377 1.00 72.44 91 THR A O 1
ATOM 748 N N . PRO A 1 92 ? 13.924 -10.726 -29.198 1.00 75.12 92 PRO A N 1
ATOM 749 C CA . PRO A 1 92 ? 12.634 -10.621 -28.511 1.00 75.12 92 PRO A CA 1
ATOM 750 C C . PRO A 1 92 ? 12.491 -11.626 -27.355 1.00 75.12 92 PRO A C 1
ATOM 752 O O . PRO A 1 92 ? 11.926 -11.290 -26.319 1.00 75.12 92 PRO A O 1
ATOM 755 N N . ALA A 1 93 ? 13.111 -12.806 -27.463 1.00 78.75 93 ALA A N 1
ATOM 756 C CA . ALA A 1 93 ? 13.062 -13.846 -26.431 1.00 78.75 93 ALA A CA 1
ATOM 757 C C . ALA A 1 93 ? 13.627 -13.398 -25.066 1.00 78.75 93 ALA A C 1
ATOM 759 O O . ALA A 1 93 ? 13.099 -13.766 -24.017 1.00 78.75 93 ALA A O 1
ATOM 760 N N . LEU A 1 94 ? 14.682 -12.571 -25.055 1.00 73.62 94 LEU A N 1
ATOM 761 C CA . LEU A 1 94 ? 15.248 -12.047 -23.806 1.00 73.62 94 LEU A CA 1
ATOM 762 C C . LEU A 1 94 ? 14.319 -11.024 -23.149 1.00 73.62 94 LEU A C 1
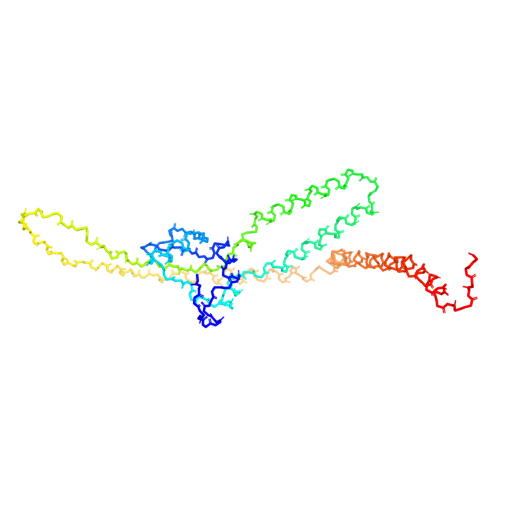ATOM 764 O O . LEU A 1 94 ? 14.246 -10.969 -21.924 1.00 73.62 94 LEU A O 1
ATOM 768 N N . VAL A 1 95 ? 13.586 -10.244 -23.949 1.00 76.06 95 VAL A N 1
ATOM 769 C CA . VAL A 1 95 ? 12.605 -9.272 -23.449 1.00 76.06 95 VAL A CA 1
ATOM 770 C C . VAL A 1 95 ? 11.401 -9.991 -22.841 1.00 76.06 95 VAL A C 1
ATOM 772 O O . VAL A 1 95 ? 10.916 -9.580 -21.786 1.00 76.06 95 VAL A O 1
ATOM 775 N N . GLU A 1 96 ? 10.946 -11.083 -23.451 1.00 80.31 96 GLU A N 1
ATOM 776 C CA . GLU A 1 96 ? 9.842 -11.898 -22.932 1.00 80.31 96 GLU A CA 1
ATOM 777 C C . GLU A 1 96 ? 10.197 -12.556 -21.595 1.00 80.31 96 GLU A C 1
ATOM 779 O O . GLU A 1 96 ? 9.453 -12.408 -20.623 1.00 80.31 96 GLU A O 1
ATOM 784 N N . LEU A 1 97 ? 11.366 -13.201 -21.502 1.00 81.06 97 LEU A N 1
ATOM 785 C CA . LEU A 1 97 ? 11.826 -13.835 -20.262 1.00 81.06 97 LEU A CA 1
ATOM 786 C C . LEU A 1 97 ? 12.050 -12.809 -19.143 1.00 81.06 97 LEU A C 1
ATOM 788 O O . LEU A 1 97 ? 11.662 -13.041 -17.997 1.00 81.06 97 LEU A O 1
ATOM 792 N N . ALA A 1 98 ? 12.633 -11.657 -19.482 1.00 75.94 98 ALA A N 1
ATOM 793 C CA . ALA A 1 98 ? 12.809 -10.534 -18.571 1.00 75.94 98 ALA A CA 1
ATOM 794 C C . ALA A 1 98 ? 11.458 -10.033 -18.043 1.00 75.94 98 ALA A C 1
ATOM 796 O O . ALA A 1 98 ? 11.260 -9.938 -16.833 1.00 75.94 98 ALA A O 1
ATOM 797 N N . THR A 1 99 ? 10.500 -9.786 -18.937 1.00 79.81 99 THR A N 1
ATOM 798 C CA . THR A 1 99 ? 9.158 -9.316 -18.567 1.00 79.81 99 THR A CA 1
ATOM 799 C C . THR A 1 99 ? 8.442 -10.336 -17.684 1.00 79.81 99 THR A C 1
ATOM 801 O O . THR A 1 99 ? 7.862 -9.957 -16.666 1.00 79.81 99 THR A O 1
ATOM 804 N N . PHE A 1 100 ? 8.534 -11.628 -18.013 1.00 81.62 100 PHE A N 1
ATOM 805 C CA . PHE A 1 100 ? 7.961 -12.708 -17.212 1.00 81.62 100 PHE A CA 1
ATOM 806 C C . PHE A 1 100 ? 8.582 -12.775 -15.814 1.00 81.62 100 PHE A C 1
ATOM 808 O O . PHE A 1 100 ? 7.856 -12.775 -14.820 1.00 81.62 100 PHE A O 1
ATOM 815 N N . HIS A 1 101 ? 9.914 -12.763 -15.708 1.00 80.25 101 HIS A N 1
ATOM 816 C CA . HIS A 1 101 ? 10.604 -12.780 -14.418 1.00 80.25 101 HIS A CA 1
ATOM 817 C C . HIS A 1 101 ? 10.217 -11.569 -13.566 1.00 80.25 101 HIS A C 1
ATOM 819 O O . HIS A 1 101 ? 9.953 -11.701 -12.369 1.00 80.25 101 HIS A O 1
ATOM 825 N N . THR A 1 102 ? 10.151 -10.385 -14.169 1.00 78.75 102 THR A N 1
ATOM 826 C CA . THR A 1 102 ? 9.769 -9.167 -13.462 1.00 78.75 102 THR A CA 1
ATOM 827 C C . THR A 1 102 ? 8.313 -9.205 -13.012 1.00 78.75 102 THR A C 1
ATOM 829 O O . THR A 1 102 ? 8.030 -8.844 -11.871 1.00 78.75 102 THR A O 1
ATOM 832 N N . TYR A 1 103 ? 7.400 -9.695 -13.850 1.00 81.12 103 TYR A N 1
ATOM 833 C CA . TYR A 1 103 ? 5.998 -9.885 -13.484 1.00 81.12 103 TYR A CA 1
ATOM 834 C C . TYR A 1 103 ? 5.847 -10.894 -12.339 1.00 81.12 103 TYR A C 1
ATOM 836 O O . TYR A 1 103 ? 5.166 -10.613 -11.356 1.00 81.12 103 TYR A O 1
ATOM 844 N N . MET A 1 104 ? 6.550 -12.026 -12.398 1.00 84.56 104 MET A N 1
ATOM 845 C CA . MET A 1 104 ? 6.548 -13.038 -11.336 1.00 84.56 104 MET A CA 1
ATOM 846 C C . MET A 1 104 ? 7.188 -12.529 -10.043 1.00 84.56 104 MET A C 1
ATOM 848 O O . MET A 1 104 ? 6.700 -12.836 -8.955 1.00 84.56 104 MET A O 1
ATOM 852 N N . SER A 1 105 ? 8.242 -11.718 -10.142 1.00 78.88 105 SER A N 1
ATOM 853 C CA . SER A 1 105 ? 8.870 -11.052 -8.995 1.00 78.88 105 SER A CA 1
ATOM 854 C C . SER A 1 105 ? 7.919 -10.037 -8.366 1.00 78.88 105 SER A C 1
ATOM 856 O O . SER A 1 105 ? 7.778 -10.008 -7.146 1.00 78.88 105 SER A O 1
ATOM 858 N N . TRP A 1 106 ? 7.209 -9.258 -9.188 1.00 78.44 106 TRP A N 1
ATOM 859 C CA . TRP A 1 106 ? 6.176 -8.328 -8.738 1.00 78.44 106 TRP A CA 1
ATOM 860 C C . TRP A 1 106 ? 5.039 -9.064 -8.031 1.00 78.44 106 TRP A C 1
ATOM 862 O O . TRP A 1 106 ? 4.648 -8.684 -6.930 1.00 78.44 106 TRP A O 1
ATOM 872 N N . TYR A 1 107 ? 4.537 -10.142 -8.634 1.00 74.12 107 TYR A N 1
ATOM 873 C CA . TYR A 1 107 ? 3.463 -10.957 -8.075 1.00 74.12 107 TYR A CA 1
ATOM 874 C C . TYR A 1 107 ? 3.897 -11.595 -6.750 1.00 74.12 107 TYR A C 1
ATOM 876 O O . TYR A 1 107 ? 3.217 -11.456 -5.737 1.00 74.12 107 TYR A O 1
ATOM 884 N N . SER A 1 108 ? 5.085 -12.202 -6.717 1.00 74.81 108 SER A N 1
ATOM 885 C CA . SER A 1 108 ? 5.663 -12.790 -5.504 1.00 74.81 108 SER A CA 1
ATOM 886 C C . SER A 1 108 ? 5.869 -11.751 -4.408 1.00 74.81 108 SER A C 1
ATOM 888 O O . SER A 1 108 ? 5.599 -12.037 -3.248 1.00 74.81 108 SER A O 1
ATOM 890 N N . PHE A 1 109 ? 6.317 -10.544 -4.754 1.00 68.31 109 PHE A N 1
ATOM 891 C CA . PHE A 1 109 ? 6.475 -9.450 -3.802 1.00 68.31 109 PHE A CA 1
ATOM 892 C C . PHE A 1 109 ? 5.126 -8.972 -3.268 1.00 68.31 109 PHE A C 1
ATOM 894 O O . PHE A 1 109 ? 4.988 -8.795 -2.065 1.00 68.31 109 PHE A O 1
ATOM 901 N N . PHE A 1 110 ? 4.119 -8.808 -4.126 1.00 66.31 110 PHE A N 1
ATOM 902 C CA . PHE A 1 110 ? 2.788 -8.382 -3.699 1.00 66.31 110 PHE A CA 1
ATOM 903 C C . PHE A 1 110 ? 2.134 -9.402 -2.758 1.00 66.31 110 PHE A C 1
ATOM 905 O O . PHE A 1 110 ? 1.502 -9.010 -1.783 1.00 66.31 110 PHE A O 1
ATOM 912 N N . TRP A 1 111 ? 2.347 -10.697 -3.007 1.00 62.06 111 TRP A N 1
ATOM 913 C CA . TRP A 1 111 ? 1.793 -11.779 -2.191 1.00 62.06 111 TRP A CA 1
ATOM 914 C C . TRP A 1 111 ? 2.624 -12.147 -0.954 1.00 62.06 111 TRP A C 1
ATOM 916 O O . TRP A 1 111 ? 2.046 -12.614 0.019 1.00 62.06 111 TRP A O 1
ATOM 926 N N . ARG A 1 112 ? 3.951 -11.935 -0.945 1.00 58.81 112 ARG A N 1
ATOM 927 C CA . ARG A 1 112 ? 4.794 -12.083 0.266 1.00 58.81 112 ARG A CA 1
ATOM 928 C C . ARG A 1 112 ? 4.845 -10.835 1.128 1.00 58.81 112 ARG A C 1
ATOM 930 O O . ARG A 1 112 ? 5.255 -10.907 2.281 1.00 58.81 112 ARG A O 1
ATOM 937 N N . SER A 1 113 ? 4.546 -9.669 0.567 1.00 55.62 113 SER A N 1
ATOM 938 C CA . SER A 1 113 ? 4.557 -8.438 1.335 1.00 55.62 113 SER A CA 1
ATOM 939 C C . SER A 1 113 ? 3.239 -8.337 2.085 1.00 55.62 113 SER A C 1
ATOM 941 O O . SER A 1 113 ? 2.331 -7.600 1.701 1.00 55.62 113 SER A O 1
ATOM 943 N N . ASP A 1 114 ? 3.217 -8.972 3.256 1.00 53.91 114 ASP A N 1
ATOM 944 C CA . ASP A 1 114 ? 2.243 -8.735 4.332 1.00 53.91 114 ASP A CA 1
ATOM 945 C C . ASP A 1 114 ? 2.116 -7.227 4.651 1.00 53.91 114 ASP A C 1
ATOM 947 O O . ASP A 1 114 ? 1.185 -6.764 5.291 1.00 53.91 114 ASP A O 1
ATOM 951 N N . THR A 1 115 ? 3.067 -6.425 4.166 1.00 51.88 115 THR A N 1
ATOM 952 C CA . THR A 1 115 ? 3.270 -4.998 4.392 1.00 51.88 115 THR A CA 1
ATOM 953 C C . THR A 1 115 ? 2.462 -4.063 3.483 1.00 51.88 115 THR A C 1
ATOM 955 O O . THR A 1 115 ? 2.307 -2.887 3.826 1.00 51.88 115 THR A O 1
ATOM 958 N N . ILE A 1 116 ? 1.971 -4.511 2.318 1.00 51.50 116 ILE A N 1
ATOM 959 C CA . ILE A 1 116 ? 1.200 -3.631 1.407 1.00 51.50 116 ILE A CA 1
ATOM 960 C C . ILE A 1 116 ? -0.242 -3.467 1.907 1.00 51.50 116 ILE A C 1
ATOM 962 O O . ILE A 1 116 ? -0.829 -2.385 1.783 1.00 51.50 116 ILE A O 1
ATOM 966 N N . LEU A 1 117 ? -0.763 -4.508 2.555 1.00 53.94 117 LEU A N 1
ATOM 967 C CA . LEU A 1 117 ? -2.094 -4.541 3.156 1.00 53.94 117 LEU A CA 1
ATOM 968 C C . LEU A 1 117 ? -2.060 -4.556 4.690 1.00 53.94 117 LEU A C 1
ATOM 970 O O . LEU A 1 117 ? -3.081 -4.272 5.297 1.00 53.94 117 LEU A O 1
ATOM 974 N N . GLY A 1 118 ? -0.910 -4.815 5.316 1.00 55.78 118 GLY A N 1
ATOM 975 C CA . GLY A 1 118 ? -0.801 -4.947 6.765 1.00 55.78 118 GLY A CA 1
ATOM 976 C C . GLY A 1 118 ? -0.804 -3.620 7.511 1.00 55.78 118 GLY A C 1
ATOM 977 O O . GLY A 1 118 ? -0.001 -2.713 7.256 1.00 55.78 118 GLY A O 1
ATOM 978 N N . VAL A 1 119 ? -1.701 -3.538 8.482 1.00 64.81 119 VAL A N 1
ATOM 979 C CA . VAL A 1 119 ? -1.614 -2.604 9.599 1.00 64.81 119 VAL A CA 1
ATOM 980 C C . VAL A 1 119 ? -0.655 -3.189 10.634 1.00 64.81 119 VAL A C 1
ATOM 982 O O . VAL A 1 119 ? -0.789 -4.354 10.990 1.00 64.81 119 VAL A O 1
ATOM 985 N N . VAL A 1 120 ? 0.320 -2.393 11.091 1.00 71.81 120 VAL A N 1
ATOM 986 C CA . VAL A 1 120 ? 1.352 -2.858 12.040 1.00 71.81 120 VAL A CA 1
ATOM 987 C C . VAL A 1 120 ? 0.719 -3.240 13.376 1.00 71.81 120 VAL A C 1
ATOM 989 O O . VAL A 1 120 ? 1.054 -4.267 13.951 1.00 71.81 120 VAL A O 1
ATOM 992 N N . GLU A 1 121 ? -0.238 -2.433 13.832 1.00 80.62 121 GLU A N 1
ATOM 993 C CA . GLU A 1 121 ? -0.986 -2.661 15.065 1.00 80.62 121 GLU A CA 1
ATOM 994 C C . GLU A 1 121 ? -2.475 -2.407 14.818 1.00 80.62 121 GLU A C 1
ATOM 996 O O . GLU A 1 121 ? -2.880 -1.245 14.646 1.00 80.62 121 GLU A O 1
ATOM 1001 N N . PRO A 1 122 ? -3.303 -3.465 14.744 1.00 82.25 122 PRO A N 1
ATOM 1002 C CA . PRO A 1 122 ? -4.731 -3.290 14.572 1.00 82.25 122 PRO A CA 1
ATOM 1003 C C . PRO A 1 122 ? -5.333 -2.606 15.800 1.00 82.25 122 PRO A C 1
ATOM 1005 O O . PRO A 1 122 ? -4.959 -2.852 16.946 1.00 82.25 122 PRO A O 1
ATOM 1008 N N . VAL A 1 123 ? -6.307 -1.742 15.552 1.00 86.75 123 VAL A N 1
ATOM 1009 C CA . VAL A 1 123 ? -7.130 -1.134 16.587 1.00 86.75 123 VAL A CA 1
ATOM 1010 C C . VAL A 1 123 ? -8.162 -2.160 17.030 1.00 86.75 123 VAL A C 1
ATOM 1012 O O . VAL A 1 123 ? -8.994 -2.617 16.240 1.00 86.75 123 VAL A O 1
ATOM 1015 N N . VAL A 1 124 ? -8.098 -2.498 18.313 1.00 88.38 124 VAL A N 1
ATOM 1016 C CA . VAL A 1 124 ? -9.081 -3.347 18.973 1.00 88.38 124 VAL A CA 1
ATOM 1017 C C . VAL A 1 124 ? -10.364 -2.557 19.174 1.00 88.38 124 VAL A C 1
ATOM 1019 O O . VAL A 1 124 ? -10.350 -1.482 19.775 1.00 88.38 124 VAL A O 1
ATOM 1022 N N . ILE A 1 125 ? -11.469 -3.103 18.679 1.00 87.81 125 ILE A N 1
ATOM 1023 C CA . ILE A 1 125 ? -12.803 -2.588 18.954 1.00 87.81 125 ILE A CA 1
ATOM 1024 C C . ILE A 1 125 ? -13.538 -3.614 19.805 1.00 87.81 125 ILE A C 1
ATOM 1026 O O . ILE A 1 125 ? -13.738 -4.754 19.380 1.00 87.81 125 ILE A O 1
ATOM 1030 N N . MET A 1 126 ? -13.951 -3.191 20.995 1.00 88.25 126 MET A N 1
ATOM 1031 C CA . MET A 1 126 ? -14.762 -4.010 21.885 1.00 88.25 126 MET A CA 1
ATOM 1032 C C . MET A 1 126 ? -16.233 -3.873 21.515 1.00 88.25 126 MET A C 1
ATOM 1034 O O . MET A 1 126 ? -16.732 -2.766 21.295 1.00 88.25 126 MET A O 1
ATOM 1038 N N . ARG A 1 127 ? -16.938 -5.003 21.465 1.00 85.88 127 ARG A N 1
ATOM 1039 C CA . ARG A 1 127 ? -18.395 -4.991 21.356 1.00 85.88 127 ARG A CA 1
ATOM 1040 C C . ARG A 1 127 ? -18.983 -4.516 22.679 1.00 85.88 127 ARG A C 1
ATOM 1042 O O . ARG A 1 127 ? -18.562 -4.969 23.745 1.00 85.88 127 ARG A O 1
ATOM 1049 N N . LYS A 1 128 ? -19.971 -3.627 22.623 1.00 86.38 128 LYS A N 1
ATOM 1050 C CA . LYS A 1 128 ? -20.742 -3.277 23.813 1.00 86.38 128 LYS A CA 1
ATOM 1051 C C . LYS A 1 128 ? -21.467 -4.544 24.287 1.00 86.38 128 LYS A C 1
ATOM 1053 O O . LYS A 1 128 ? -22.020 -5.249 23.434 1.00 86.38 128 LYS A O 1
ATOM 1058 N N . PRO A 1 129 ? -21.464 -4.868 25.596 1.00 81.19 129 PRO A N 1
ATOM 1059 C CA . PRO A 1 129 ? -22.234 -5.990 26.107 1.00 81.19 129 PRO A CA 1
ATOM 1060 C C . PRO A 1 129 ? -23.660 -5.815 25.618 1.00 81.19 129 PRO A C 1
ATOM 1062 O O . PRO A 1 129 ? -24.266 -4.766 25.846 1.00 81.19 129 PRO A O 1
ATOM 1065 N N . ARG A 1 130 ? -24.164 -6.802 24.874 1.00 74.50 130 ARG A N 1
ATOM 1066 C CA . ARG A 1 130 ? -25.559 -6.796 24.461 1.00 74.50 130 ARG A CA 1
ATOM 1067 C C . ARG A 1 130 ? -26.343 -6.887 25.755 1.00 74.50 130 ARG A C 1
ATOM 1069 O O . ARG A 1 130 ? -26.424 -7.962 26.346 1.00 74.50 130 ARG A O 1
ATOM 1076 N N . GLU A 1 131 ? -26.833 -5.746 26.226 1.00 73.94 131 GLU A N 1
ATOM 1077 C CA . GLU A 1 131 ? -27.836 -5.707 27.270 1.00 73.94 131 GLU A CA 1
ATOM 1078 C C . GLU A 1 131 ? -28.932 -6.613 26.740 1.00 73.94 131 GLU A C 1
ATOM 1080 O O . GLU A 1 131 ? -29.49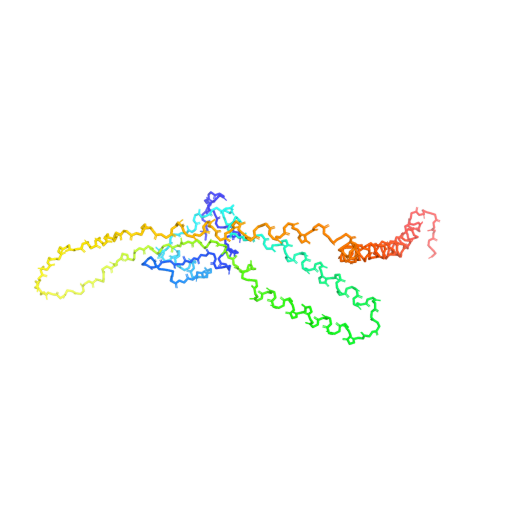1 -6.359 25.667 1.00 73.94 131 GLU A O 1
ATOM 1085 N N . LYS A 1 132 ? -29.073 -7.786 27.369 1.00 67.25 132 LYS A N 1
ATOM 1086 C CA . LYS A 1 132 ? -30.094 -8.749 26.996 1.00 67.25 132 LYS A CA 1
ATOM 1087 C C . LYS A 1 132 ? -31.385 -7.991 27.220 1.00 67.25 132 LYS A C 1
ATOM 1089 O O . LYS A 1 132 ? -31.833 -7.883 28.355 1.00 67.25 132 LYS A O 1
ATOM 1094 N N . VAL A 1 133 ? -31.913 -7.403 26.148 1.00 60.03 133 VAL A N 1
ATOM 1095 C CA . VAL A 1 133 ? -33.286 -6.939 26.085 1.00 60.03 133 VAL A CA 1
ATOM 1096 C C . VAL A 1 133 ? -34.048 -8.162 26.523 1.00 60.03 133 VAL A C 1
ATOM 1098 O O . VAL A 1 133 ? -34.018 -9.172 25.816 1.00 60.03 133 VAL A O 1
ATOM 1101 N N . ALA A 1 134 ? -34.543 -8.117 27.759 1.00 57.56 134 ALA A N 1
ATOM 1102 C CA . ALA A 1 134 ? -35.322 -9.190 28.320 1.00 57.56 134 ALA A CA 1
ATOM 1103 C C . ALA A 1 134 ? -36.357 -9.505 27.250 1.00 57.56 134 ALA A C 1
ATOM 1105 O O . ALA A 1 134 ? -37.111 -8.613 26.846 1.00 57.56 134 ALA A O 1
ATOM 1106 N N . GLU A 1 135 ? -36.302 -10.722 26.703 1.00 56.44 135 GLU A N 1
ATOM 1107 C CA . GLU A 1 135 ? -37.417 -11.215 25.914 1.00 56.44 135 GLU A CA 1
ATOM 1108 C C . GLU A 1 135 ? -38.664 -10.887 26.732 1.00 56.44 135 GLU A C 1
ATOM 1110 O O . GLU A 1 135 ? -38.638 -11.134 27.944 1.00 56.44 135 GLU A O 1
ATOM 1115 N N . PRO A 1 136 ? -39.691 -10.242 26.149 1.00 57.62 136 PRO A N 1
ATOM 1116 C CA . PRO A 1 136 ? -40.930 -10.012 26.863 1.00 57.62 136 PRO A CA 1
ATOM 1117 C C . PRO A 1 136 ? -41.392 -11.382 27.332 1.00 57.62 136 PRO A C 1
ATOM 1119 O O . PRO A 1 136 ? -41.804 -12.221 26.533 1.00 57.62 136 PRO A O 1
ATOM 1122 N N . SER A 1 137 ? -41.198 -11.621 28.625 1.00 54.03 137 SER A N 1
ATO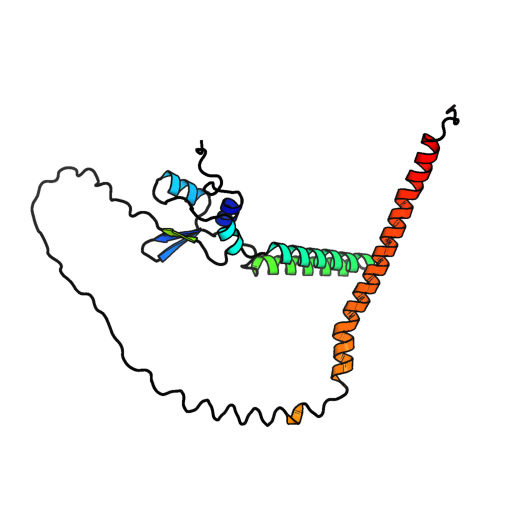M 1123 C CA . SER A 1 137 ? -41.502 -12.868 29.284 1.00 54.03 137 SER A CA 1
ATOM 1124 C C . SER A 1 137 ? -42.990 -13.074 29.090 1.00 54.03 137 SER A C 1
ATOM 1126 O O . SER A 1 137 ? -43.807 -12.399 29.722 1.00 54.03 137 SER A O 1
ATOM 1128 N N . VAL A 1 138 ? -43.340 -13.964 28.167 1.00 57.84 138 VAL A N 1
ATOM 1129 C CA . VAL A 1 138 ? -44.625 -14.640 28.204 1.00 57.84 138 VAL A CA 1
ATOM 1130 C C . VAL A 1 138 ? -44.698 -15.246 29.600 1.00 57.84 138 VAL A C 1
ATOM 1132 O O . VAL A 1 138 ? -43.828 -16.022 29.987 1.00 57.84 138 VAL A O 1
ATOM 1135 N N . LEU A 1 139 ? -45.662 -14.757 30.377 1.00 55.00 139 LEU A N 1
ATOM 1136 C CA . LEU A 1 139 ? -45.983 -15.208 31.723 1.00 55.00 139 LEU A CA 1
ATOM 1137 C C . LEU A 1 139 ? -46.146 -16.732 31.725 1.00 55.00 139 LEU A C 1
ATOM 1139 O O . LEU A 1 139 ? -47.215 -17.232 31.391 1.00 55.00 139 LEU A O 1
ATOM 1143 N N . GLU A 1 140 ? -45.109 -17.452 32.138 1.00 50.91 140 GLU A N 1
ATOM 1144 C CA . GLU A 1 140 ? -45.283 -18.735 32.803 1.00 50.91 140 GLU A CA 1
ATOM 1145 C C . GLU A 1 140 ? -44.907 -18.574 34.273 1.00 50.91 140 GLU A C 1
ATOM 1147 O O . GLU A 1 140 ? -43.763 -18.339 34.666 1.00 50.91 140 GLU A O 1
ATOM 1152 N N . ASP A 1 141 ? -45.982 -18.613 35.049 1.00 54.53 141 ASP A N 1
ATOM 1153 C CA . ASP A 1 141 ? -46.067 -18.877 36.470 1.00 54.53 141 ASP A CA 1
ATOM 1154 C C . ASP A 1 141 ? -45.295 -20.154 36.842 1.00 54.53 141 ASP A C 1
ATOM 1156 O O . ASP A 1 141 ? -45.342 -21.147 36.117 1.00 54.53 141 ASP A O 1
ATOM 1160 N N . GLY A 1 142 ? -44.621 -20.140 37.996 1.00 49.47 142 GLY A N 1
ATOM 1161 C CA . GLY A 1 142 ? -44.139 -21.379 38.606 1.00 49.47 142 GLY A CA 1
ATOM 1162 C C . GLY A 1 142 ? -42.724 -21.369 39.176 1.00 49.47 142 GLY A C 1
ATOM 1163 O O . GLY A 1 142 ? -41.796 -21.919 38.598 1.00 49.47 142 GLY A O 1
ATOM 1164 N N . THR A 1 143 ? -42.615 -20.886 40.415 1.00 49.34 143 THR A N 1
ATOM 1165 C CA . THR A 1 143 ? -41.877 -21.551 41.513 1.00 49.34 143 THR A CA 1
ATOM 1166 C C . THR A 1 143 ? -40.396 -21.932 41.327 1.00 49.34 143 THR A C 1
ATOM 1168 O O . THR A 1 143 ? -40.053 -23.039 40.937 1.00 49.34 143 THR A O 1
ATOM 1171 N N . GLY A 1 144 ? -39.531 -21.076 41.884 1.00 47.66 144 GLY A N 1
ATOM 1172 C CA . GLY A 1 144 ? -38.627 -21.463 42.976 1.00 47.66 144 GLY A CA 1
ATOM 1173 C C . GLY A 1 144 ? -37.376 -22.291 42.655 1.00 47.66 144 GLY A C 1
ATOM 1174 O O . GLY A 1 144 ? -37.438 -23.510 42.567 1.00 47.66 144 GLY A O 1
ATOM 1175 N N . LYS A 1 145 ? -36.208 -21.635 42.709 1.00 43.19 145 LYS A N 1
ATOM 1176 C CA . LYS A 1 145 ? -35.070 -21.994 43.588 1.00 43.19 145 LYS A CA 1
ATOM 1177 C C . LYS A 1 145 ? -33.907 -21.020 43.380 1.00 43.19 145 LYS A C 1
ATOM 1179 O O . LYS A 1 145 ? -33.342 -20.925 42.298 1.00 43.19 145 LYS A O 1
ATOM 1184 N N . GLN A 1 146 ? -33.549 -20.305 44.446 1.00 45.78 146 GLN A N 1
ATOM 1185 C CA . GLN A 1 146 ? -32.262 -19.625 44.571 1.00 45.78 146 GLN A CA 1
ATOM 1186 C C . GLN A 1 146 ? -31.183 -20.679 44.834 1.00 45.78 146 GLN A C 1
ATOM 1188 O O . GLN A 1 146 ? -31.194 -21.302 45.895 1.00 45.78 146 GLN A O 1
ATOM 1193 N N . GLU A 1 147 ? -30.230 -20.829 43.917 1.00 41.50 147 GLU A N 1
ATOM 1194 C CA . GLU A 1 147 ? -28.942 -21.444 44.228 1.00 41.50 147 GLU A CA 1
ATOM 1195 C C . GLU A 1 147 ? -27.836 -20.392 44.241 1.00 41.50 147 GLU A C 1
ATOM 1197 O O . GLU A 1 147 ? -27.659 -19.568 43.345 1.00 41.50 147 GLU A O 1
ATOM 1202 N N . LYS A 1 148 ? -27.143 -20.421 45.369 1.00 49.34 148 LYS A N 1
ATOM 1203 C CA . LYS A 1 148 ? -26.106 -19.531 45.850 1.00 49.34 148 LYS A CA 1
ATOM 1204 C C . LYS A 1 148 ? -24.778 -20.164 45.451 1.00 49.34 148 LYS A C 1
ATOM 1206 O O . LYS A 1 148 ? -24.407 -21.169 46.044 1.00 49.34 148 LYS A O 1
ATOM 1211 N N . PHE A 1 149 ? -24.063 -19.594 44.484 1.00 40.22 149 PHE A N 1
ATOM 1212 C CA . PHE A 1 149 ? -22.685 -19.998 44.197 1.00 40.22 149 PHE A CA 1
ATOM 1213 C C . PHE A 1 149 ? -21.720 -18.861 44.522 1.00 40.22 149 PHE A C 1
ATOM 1215 O O . PHE A 1 149 ? -21.553 -17.900 43.774 1.00 40.22 149 PHE A O 1
ATOM 1222 N N . SER A 1 150 ? -21.117 -18.990 45.702 1.00 43.69 150 SER A N 1
ATOM 1223 C CA . SER A 1 150 ? -19.912 -18.281 46.110 1.00 43.69 150 SER A CA 1
ATOM 1224 C C . SER A 1 150 ? -18.675 -18.993 45.552 1.00 43.69 150 SER A C 1
ATOM 1226 O O . SER A 1 150 ? -18.576 -20.210 45.646 1.00 43.69 150 SER A O 1
ATOM 1228 N N . SER A 1 151 ? -17.741 -18.174 45.054 1.00 51.81 151 SER A N 1
ATOM 1229 C CA . SER A 1 151 ? -16.273 -18.276 45.167 1.00 51.81 151 SER A CA 1
ATOM 1230 C C . SER A 1 151 ? -15.546 -19.565 44.758 1.00 51.81 151 SER A C 1
ATOM 1232 O O . SER A 1 151 ? -15.614 -20.550 45.477 1.00 51.81 151 SER A O 1
ATOM 1234 N N . GLU A 1 152 ? -14.638 -19.453 43.779 1.00 41.78 152 GLU A N 1
ATOM 1235 C CA . GLU A 1 152 ? -13.229 -19.825 44.003 1.00 41.78 152 GLU A CA 1
ATOM 1236 C C . GLU A 1 152 ? -12.302 -19.198 42.948 1.00 41.78 152 GLU A C 1
ATOM 1238 O O . GLU A 1 152 ? -12.354 -19.497 41.758 1.00 41.78 152 GLU A O 1
ATOM 1243 N N . ILE A 1 153 ? -11.460 -18.273 43.411 1.00 47.19 153 ILE A N 1
ATOM 1244 C CA . ILE A 1 153 ? -10.335 -17.702 42.674 1.00 47.19 153 ILE A CA 1
ATOM 1245 C C . ILE A 1 153 ? -9.134 -18.596 42.985 1.00 47.19 153 ILE A C 1
ATOM 1247 O O . ILE A 1 153 ? -8.634 -18.582 44.108 1.00 47.19 153 ILE A O 1
ATOM 1251 N N . LEU A 1 154 ? -8.662 -19.360 41.999 1.00 39.97 154 LEU A N 1
ATOM 1252 C CA . LEU A 1 154 ? -7.444 -20.159 42.114 1.00 39.97 154 LEU A CA 1
ATOM 1253 C C . LEU A 1 154 ? -6.256 -19.362 41.547 1.00 39.97 154 LEU A C 1
ATOM 1255 O O . LEU A 1 154 ? -6.000 -19.360 40.344 1.00 39.97 154 LEU A O 1
ATOM 1259 N N . VAL A 1 155 ? -5.534 -18.666 42.428 1.00 42.91 155 VAL A N 1
ATOM 1260 C CA . VAL A 1 155 ? -4.204 -18.106 42.143 1.00 42.91 155 VAL A CA 1
ATOM 1261 C C . VAL A 1 155 ? -3.178 -19.220 42.346 1.00 42.91 155 VAL A C 1
ATOM 1263 O O . VAL A 1 155 ? -2.888 -19.603 43.476 1.00 42.91 155 VAL A O 1
ATOM 1266 N N . VAL A 1 156 ? -2.618 -19.740 41.253 1.00 43.78 156 VAL A N 1
ATOM 1267 C CA . VAL A 1 156 ? -1.485 -20.675 41.291 1.00 43.78 156 VAL A CA 1
ATOM 1268 C C . VAL A 1 156 ? -0.189 -19.870 41.203 1.00 43.78 156 VAL A C 1
ATOM 1270 O O . VAL A 1 156 ? 0.211 -19.419 40.132 1.00 43.78 156 VAL A O 1
ATOM 1273 N N . ALA A 1 157 ? 0.459 -19.679 42.352 1.00 40.28 157 ALA A N 1
ATOM 1274 C CA . ALA A 1 157 ? 1.835 -19.211 42.449 1.00 40.28 157 ALA A CA 1
ATOM 1275 C C . ALA A 1 157 ? 2.789 -20.412 42.313 1.00 40.28 157 ALA A C 1
ATOM 1277 O O . ALA A 1 157 ? 2.741 -21.339 43.118 1.00 40.28 157 ALA A O 1
ATOM 1278 N N . GLY A 1 158 ? 3.644 -20.401 41.288 1.00 39.16 158 GLY A N 1
ATOM 1279 C CA . GLY A 1 158 ? 4.713 -21.384 41.090 1.00 39.16 158 GLY A CA 1
ATOM 1280 C C . GLY A 1 158 ? 6.082 -20.799 41.470 1.00 39.16 158 GLY A C 1
ATOM 1281 O O . GLY A 1 158 ? 6.375 -19.676 41.050 1.00 39.16 158 GLY A O 1
ATOM 1282 N N . PRO A 1 159 ? 6.925 -21.514 42.239 1.00 51.47 159 PRO A N 1
ATOM 1283 C CA . PRO A 1 159 ? 8.241 -21.034 42.638 1.00 51.47 159 PRO A CA 1
ATOM 1284 C C . PRO A 1 159 ? 9.372 -21.512 41.705 1.00 51.47 159 PRO A C 1
ATOM 1286 O O . PRO A 1 159 ? 9.280 -22.533 41.032 1.00 51.47 159 PRO A O 1
ATOM 1289 N N . GLU A 1 160 ? 10.462 -20.744 41.751 1.00 42.81 160 GLU A N 1
ATOM 1290 C CA . GLU A 1 160 ? 11.858 -21.117 41.474 1.00 42.81 160 GLU A CA 1
ATOM 1291 C C . GLU A 1 160 ? 12.282 -21.581 40.064 1.00 42.81 160 GLU A C 1
ATOM 1293 O O . GLU A 1 160 ? 12.306 -22.759 39.717 1.00 42.81 160 GLU A O 1
ATOM 1298 N N . ARG A 1 161 ? 12.864 -20.635 39.311 1.00 41.50 161 ARG A N 1
ATOM 1299 C CA . ARG A 1 161 ? 14.008 -20.899 38.422 1.00 41.50 161 ARG A CA 1
ATOM 1300 C C . ARG A 1 161 ? 15.147 -19.936 38.747 1.00 41.50 161 ARG A C 1
ATOM 1302 O O . ARG A 1 161 ? 15.270 -18.869 38.157 1.00 41.50 161 ARG A O 1
ATOM 1309 N N . LYS A 1 162 ? 16.003 -20.328 39.687 1.00 52.78 162 LYS A N 1
ATOM 1310 C CA . LYS A 1 162 ? 17.399 -19.878 39.737 1.00 52.78 162 LYS A CA 1
ATOM 1311 C C . LYS A 1 162 ? 18.270 -21.097 39.465 1.00 52.78 162 LYS A C 1
ATOM 1313 O O . LYS A 1 162 ? 17.930 -22.179 39.929 1.00 52.78 162 LYS A O 1
ATOM 1318 N N . LYS A 1 163 ? 19.399 -20.873 38.777 1.00 50.94 163 LYS A N 1
ATOM 1319 C CA . LYS A 1 163 ? 20.531 -21.800 38.554 1.00 50.94 163 LYS A CA 1
ATOM 1320 C C . LYS A 1 163 ? 20.636 -22.435 37.155 1.00 50.94 163 LYS A C 1
ATOM 1322 O O . LYS A 1 163 ? 20.707 -23.648 37.045 1.00 50.94 163 LYS A O 1
ATOM 1327 N N . VAL A 1 164 ? 20.760 -21.615 36.101 1.00 50.44 164 VAL A N 1
ATOM 1328 C CA . VAL A 1 164 ? 21.433 -22.017 34.837 1.00 50.44 164 VAL A CA 1
ATOM 1329 C C . VAL A 1 164 ? 22.188 -20.830 34.200 1.00 50.44 164 VAL A C 1
ATOM 1331 O O . VAL A 1 164 ? 22.056 -20.566 33.015 1.00 50.44 164 VAL A O 1
ATOM 1334 N N . GLU A 1 165 ? 22.973 -20.071 34.973 1.00 47.69 165 GLU A N 1
ATOM 1335 C CA . GLU A 1 165 ? 23.737 -18.922 34.425 1.00 47.69 165 GLU A CA 1
ATOM 1336 C C . GLU A 1 165 ? 25.241 -18.935 34.741 1.00 47.69 165 GLU A C 1
ATOM 1338 O O . GLU A 1 165 ? 25.944 -17.978 34.447 1.00 47.69 165 GLU A O 1
ATOM 1343 N N . ALA A 1 166 ? 25.778 -20.032 35.281 1.00 48.94 166 ALA A N 1
ATOM 1344 C CA . ALA A 1 166 ? 27.199 -20.097 35.645 1.00 48.94 166 ALA A CA 1
ATOM 1345 C C . ALA A 1 166 ? 28.089 -20.887 34.665 1.00 48.94 166 ALA A C 1
ATOM 1347 O O . ALA A 1 166 ? 29.289 -20.969 34.895 1.00 48.94 166 ALA A O 1
ATOM 1348 N N . HIS A 1 167 ? 27.546 -21.458 33.579 1.00 46.22 167 HIS A N 1
ATOM 1349 C CA . HIS A 1 167 ? 28.329 -22.309 32.663 1.00 46.22 167 HIS A CA 1
ATOM 1350 C C . HIS A 1 167 ? 28.445 -21.801 31.214 1.00 46.22 167 HIS A C 1
ATOM 1352 O O . HIS A 1 167 ? 29.157 -22.410 30.421 1.00 46.22 167 HIS A O 1
ATOM 1358 N N . SER A 1 168 ? 27.805 -20.678 30.862 1.00 48.94 168 SER A N 1
ATOM 1359 C CA . SER A 1 168 ? 27.833 -20.126 29.493 1.00 48.94 168 SER A CA 1
ATOM 1360 C C . SER A 1 168 ? 28.972 -19.128 29.245 1.00 48.94 168 SER A C 1
ATOM 1362 O O . SER A 1 168 ? 29.235 -18.777 28.097 1.00 48.94 168 SER A O 1
ATOM 1364 N N . THR A 1 169 ? 29.647 -18.651 30.290 1.00 49.41 169 THR A N 1
ATOM 1365 C CA . THR A 1 169 ? 30.615 -17.546 30.178 1.00 49.41 169 THR A CA 1
ATOM 1366 C C . THR A 1 169 ? 32.051 -18.003 29.928 1.00 49.41 169 THR A C 1
ATOM 1368 O O . THR A 1 169 ? 32.874 -17.188 29.531 1.00 49.41 169 THR A O 1
ATOM 1371 N N . GLN A 1 170 ? 32.365 -19.291 30.105 1.00 47.97 170 GLN A N 1
ATOM 1372 C CA . GLN A 1 170 ? 33.713 -19.811 29.833 1.00 47.97 170 GLN A CA 1
ATOM 1373 C C . GLN A 1 170 ? 33.905 -20.296 28.389 1.00 47.97 170 GLN A C 1
ATOM 1375 O O . GLN A 1 170 ? 35.023 -20.250 27.895 1.00 47.97 170 GLN A O 1
ATOM 1380 N N . LEU A 1 171 ? 32.833 -20.654 27.668 1.00 46.31 171 LEU A N 1
ATOM 1381 C CA . LEU A 1 171 ? 32.947 -21.098 26.271 1.00 46.31 171 LEU A CA 1
ATOM 1382 C C . LEU A 1 171 ? 33.067 -19.941 25.259 1.00 46.31 171 LEU A C 1
ATOM 1384 O O . LEU A 1 171 ? 33.479 -20.162 24.128 1.00 46.31 171 LEU A O 1
ATOM 1388 N N . ALA A 1 172 ? 32.708 -18.712 25.649 1.00 48.91 172 ALA A N 1
ATOM 1389 C CA . ALA A 1 172 ? 32.731 -17.546 24.759 1.00 48.91 172 ALA A CA 1
ATOM 1390 C C . ALA A 1 172 ? 34.102 -16.846 24.690 1.00 48.91 172 ALA A C 1
ATOM 1392 O O . ALA A 1 172 ? 34.359 -16.093 23.753 1.00 48.91 172 ALA A O 1
ATOM 1393 N N . VAL A 1 173 ? 34.985 -17.087 25.666 1.00 51.97 173 VAL A N 1
ATOM 1394 C CA . VAL A 1 173 ? 36.305 -16.434 25.737 1.00 51.97 173 VAL A CA 1
ATOM 1395 C C . VAL A 1 173 ? 37.345 -17.177 24.892 1.00 51.97 173 VAL A C 1
ATOM 1397 O O . VAL A 1 173 ? 38.225 -16.546 24.318 1.00 51.97 173 VAL A O 1
ATOM 1400 N N . GLU A 1 174 ? 37.206 -18.493 24.725 1.00 48.69 174 GLU A N 1
ATOM 1401 C CA . GLU A 1 174 ? 38.181 -19.319 23.993 1.00 48.69 174 GLU A CA 1
ATOM 1402 C C . GLU A 1 174 ? 37.965 -19.311 22.464 1.00 48.69 174 GLU A C 1
ATOM 1404 O O . GLU A 1 174 ? 38.889 -19.553 21.690 1.00 48.69 174 GLU A O 1
ATOM 1409 N N . THR A 1 175 ? 36.769 -18.937 21.996 1.00 50.06 175 THR A N 1
ATOM 1410 C CA . THR A 1 175 ? 36.482 -18.724 20.564 1.00 50.06 175 THR A CA 1
ATOM 1411 C C . THR A 1 175 ? 36.848 -17.329 20.051 1.00 50.06 175 THR A C 1
ATOM 1413 O O . THR A 1 175 ? 36.870 -17.122 18.841 1.00 50.06 175 THR A O 1
ATOM 1416 N N . ALA A 1 176 ? 37.131 -16.365 20.933 1.00 50.88 176 ALA A N 1
ATOM 1417 C CA . ALA A 1 176 ? 37.486 -15.002 20.525 1.00 50.88 176 ALA A CA 1
ATOM 1418 C C . ALA A 1 176 ? 38.977 -14.861 20.171 1.00 50.88 176 ALA A C 1
ATOM 1420 O O . ALA A 1 176 ? 39.332 -14.074 19.299 1.00 50.88 176 ALA A O 1
ATOM 1421 N N . THR A 1 177 ? 39.853 -15.656 20.786 1.00 50.75 177 THR A N 1
ATOM 1422 C CA . THR A 1 177 ? 41.310 -15.565 20.594 1.00 50.75 177 THR A CA 1
ATOM 1423 C C . THR A 1 177 ? 41.832 -16.281 19.349 1.00 50.75 177 THR A C 1
ATOM 1425 O O . THR A 1 177 ? 42.938 -15.988 18.914 1.00 50.75 177 THR A O 1
ATOM 1428 N N . THR A 1 178 ? 41.049 -17.163 18.720 1.00 51.81 178 THR A N 1
ATOM 1429 C CA . THR A 1 178 ? 41.452 -17.860 17.479 1.00 51.81 178 THR A CA 1
ATOM 1430 C C . THR A 1 178 ? 40.973 -17.173 16.195 1.00 51.81 178 THR A C 1
ATOM 1432 O O . THR A 1 178 ? 41.376 -17.567 15.101 1.00 51.81 178 THR A O 1
ATOM 1435 N N . LEU A 1 179 ? 40.143 -16.129 16.304 1.00 49.56 179 LEU A N 1
ATOM 1436 C CA . LEU A 1 179 ? 39.610 -15.381 15.157 1.00 49.56 179 LEU A CA 1
ATOM 1437 C C . LEU A 1 179 ? 40.455 -14.145 14.797 1.00 49.56 179 LEU A C 1
ATOM 1439 O O . LEU A 1 179 ? 40.517 -13.787 13.622 1.00 49.56 179 LEU A O 1
ATOM 1443 N N . ASP A 1 180 ? 41.171 -13.563 15.765 1.00 51.50 180 ASP A N 1
ATOM 1444 C CA . ASP A 1 180 ? 42.032 -12.390 15.542 1.00 51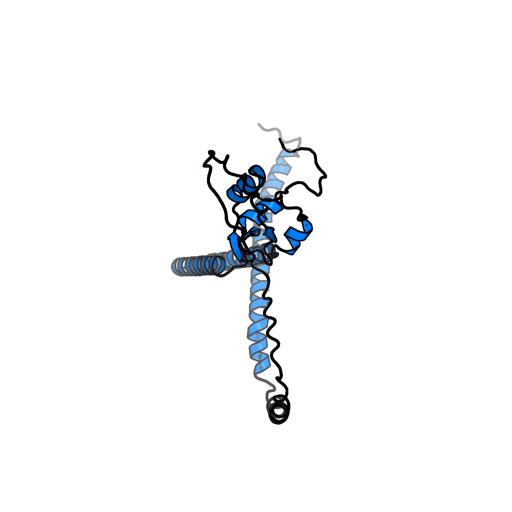.50 180 ASP A CA 1
ATOM 1445 C C . ASP A 1 180 ? 43.335 -12.729 14.788 1.00 51.50 180 ASP A C 1
ATOM 1447 O O . ASP A 1 180 ? 43.830 -11.923 13.998 1.00 51.50 180 ASP A O 1
ATOM 1451 N N . GLU A 1 181 ? 43.863 -13.950 14.929 1.00 54.88 181 GLU A N 1
ATOM 1452 C CA . GLU A 1 181 ? 45.060 -14.384 14.185 1.00 54.88 181 GLU A CA 1
ATOM 1453 C C . GLU A 1 181 ? 44.766 -14.750 12.717 1.00 54.88 181 GLU A C 1
ATOM 1455 O O . GLU A 1 181 ? 45.672 -14.760 11.879 1.00 54.88 181 GLU A O 1
ATOM 1460 N N . ALA A 1 182 ? 43.498 -14.992 12.360 1.00 53.91 182 ALA A N 1
ATOM 1461 C CA . ALA A 1 182 ? 43.095 -15.315 10.990 1.00 53.91 182 ALA A CA 1
ATOM 1462 C C . ALA A 1 182 ? 42.843 -14.070 10.113 1.00 53.91 182 ALA A C 1
ATOM 1464 O O . ALA A 1 182 ? 42.918 -14.163 8.883 1.00 53.91 182 ALA A O 1
ATOM 1465 N N . GLU A 1 183 ? 42.572 -12.898 10.701 1.00 49.50 183 GLU A N 1
ATOM 1466 C CA . GLU A 1 183 ? 42.283 -11.672 9.938 1.00 49.50 183 GLU A CA 1
ATOM 1467 C C . GLU A 1 183 ? 43.524 -10.872 9.521 1.00 49.50 183 GLU A C 1
ATOM 1469 O O . GLU A 1 183 ? 43.463 -10.131 8.535 1.00 49.50 183 GLU A O 1
ATOM 1474 N N . GLN A 1 184 ? 44.677 -11.055 10.170 1.00 55.03 184 GLN A N 1
ATOM 1475 C CA . GLN A 1 184 ? 45.873 -10.259 9.858 1.00 55.03 184 GLN A CA 1
ATOM 1476 C C . GLN A 1 184 ? 46.649 -10.714 8.605 1.00 55.03 184 GLN A C 1
ATOM 1478 O O . GLN A 1 184 ? 47.550 -10.006 8.163 1.00 55.03 184 GLN A O 1
ATOM 1483 N N . ASN A 1 185 ? 46.273 -11.833 7.967 1.00 53.44 185 ASN A N 1
ATOM 1484 C CA . ASN A 1 185 ? 47.014 -12.418 6.834 1.00 53.44 185 ASN A CA 1
ATOM 1485 C C . ASN A 1 185 ? 46.292 -12.409 5.468 1.00 53.44 185 ASN A C 1
ATOM 1487 O O . ASN A 1 185 ? 46.712 -13.106 4.544 1.00 53.44 185 ASN A O 1
ATOM 1491 N N . LEU A 1 186 ? 45.250 -11.588 5.265 1.00 57.62 186 LEU A N 1
ATOM 1492 C CA . LEU A 1 186 ? 44.590 -11.445 3.949 1.00 57.62 186 LEU A CA 1
ATOM 1493 C C . LEU A 1 186 ? 44.676 -10.037 3.310 1.00 57.62 186 LEU A C 1
ATOM 1495 O O . LEU A 1 186 ? 43.641 -9.431 3.010 1.00 57.62 186 LEU A O 1
ATOM 1499 N N . PRO A 1 187 ? 45.869 -9.506 2.966 1.00 55.31 187 PRO A N 1
ATOM 1500 C CA . PRO A 1 187 ? 45.973 -8.227 2.280 1.00 55.31 187 PRO A CA 1
ATOM 1501 C C . PRO A 1 187 ? 46.205 -8.430 0.776 1.00 55.31 187 PRO A C 1
ATOM 1503 O O . PRO A 1 187 ? 47.328 -8.301 0.311 1.00 55.31 187 PRO A O 1
ATOM 1506 N N . THR A 1 188 ? 45.172 -8.764 -0.014 1.00 57.47 188 THR A N 1
ATOM 1507 C CA . THR A 1 188 ? 45.126 -8.402 -1.464 1.00 57.47 188 THR A CA 1
ATOM 1508 C C . THR A 1 188 ? 43.840 -8.821 -2.181 1.00 57.47 188 THR A C 1
ATOM 1510 O O . THR A 1 188 ? 43.367 -8.095 -3.053 1.00 57.47 188 THR A O 1
ATOM 1513 N N . ARG A 1 189 ? 43.216 -9.953 -1.826 1.00 51.16 189 ARG A N 1
ATOM 1514 C CA . ARG A 1 189 ? 42.113 -10.520 -2.636 1.00 51.16 189 ARG A CA 1
ATOM 1515 C C . ARG A 1 189 ? 40.739 -9.868 -2.400 1.00 51.16 189 ARG A C 1
ATOM 1517 O O . ARG A 1 189 ? 39.930 -9.813 -3.323 1.00 51.16 189 ARG A O 1
ATOM 1524 N N . ARG A 1 190 ? 40.481 -9.317 -1.203 1.00 55.62 190 ARG A N 1
ATOM 1525 C CA . ARG A 1 190 ? 39.211 -8.627 -0.873 1.00 55.62 190 ARG A CA 1
ATOM 1526 C C . ARG A 1 190 ? 39.043 -7.288 -1.614 1.00 55.62 190 ARG A C 1
ATOM 1528 O O . ARG A 1 190 ? 37.925 -6.934 -1.972 1.00 55.62 190 ARG A O 1
ATOM 1535 N N . SER A 1 191 ? 40.140 -6.594 -1.930 1.00 60.44 191 SER A N 1
ATOM 1536 C CA . SER A 1 191 ? 40.135 -5.300 -2.640 1.00 60.44 191 SER A CA 1
ATOM 1537 C C . SER A 1 191 ? 39.559 -5.404 -4.058 1.00 60.44 191 SER A C 1
ATOM 1539 O O . SER A 1 191 ? 38.728 -4.590 -4.457 1.00 60.44 191 SER A O 1
ATOM 1541 N N . THR A 1 192 ? 39.930 -6.441 -4.812 1.00 63.44 192 THR A N 1
ATOM 1542 C CA . THR A 1 192 ? 39.479 -6.614 -6.202 1.00 63.44 192 THR A CA 1
ATOM 1543 C C . THR A 1 192 ? 38.011 -7.021 -6.285 1.00 63.44 192 THR A C 1
ATOM 1545 O O . THR A 1 192 ? 37.278 -6.510 -7.129 1.00 63.44 192 THR A O 1
ATOM 1548 N N . VAL A 1 193 ? 37.556 -7.887 -5.373 1.00 69.31 193 VAL A N 1
ATOM 1549 C CA . VAL A 1 193 ? 36.146 -8.299 -5.300 1.00 69.31 193 VAL A CA 1
ATOM 1550 C C . VAL A 1 193 ? 35.268 -7.121 -4.885 1.00 69.31 193 VAL A C 1
ATOM 1552 O O . VAL A 1 193 ? 34.230 -6.905 -5.496 1.00 69.31 193 VAL A O 1
ATOM 1555 N N . PHE A 1 194 ? 35.707 -6.301 -3.926 1.00 63.94 194 PHE A N 1
ATOM 1556 C CA . PHE A 1 194 ? 34.964 -5.108 -3.514 1.00 63.94 194 PHE A CA 1
ATOM 1557 C C . PHE A 1 194 ? 34.880 -4.063 -4.635 1.00 63.94 194 PHE A C 1
ATOM 1559 O O . PHE A 1 194 ? 33.813 -3.504 -4.882 1.00 63.94 194 PHE A O 1
ATOM 1566 N N . LYS A 1 195 ? 35.973 -3.851 -5.382 1.00 65.19 195 LYS A N 1
ATOM 1567 C CA . LYS A 1 195 ? 35.968 -2.979 -6.565 1.00 65.19 195 LYS A CA 1
ATOM 1568 C C . LYS A 1 195 ? 34.989 -3.479 -7.630 1.00 65.19 195 LYS A C 1
ATOM 1570 O O . LYS A 1 195 ? 34.206 -2.685 -8.132 1.00 65.19 195 LYS A O 1
ATOM 1575 N N . LEU A 1 196 ? 34.970 -4.775 -7.936 1.00 68.69 196 LEU A N 1
ATOM 1576 C CA . LEU A 1 196 ? 34.029 -5.340 -8.911 1.00 68.69 196 LEU A CA 1
ATOM 1577 C C . LEU A 1 196 ? 32.574 -5.304 -8.429 1.00 68.69 196 LEU A C 1
ATOM 1579 O O . LEU A 1 196 ? 31.687 -5.019 -9.224 1.00 68.69 196 LEU A O 1
ATOM 1583 N N . LEU A 1 197 ? 32.318 -5.549 -7.144 1.00 66.12 197 LEU A N 1
ATOM 1584 C CA . LEU A 1 197 ? 30.954 -5.593 -6.615 1.00 66.12 197 LEU A CA 1
ATOM 1585 C C . LEU A 1 197 ? 30.337 -4.195 -6.453 1.00 66.12 197 LEU A C 1
ATOM 1587 O O . LEU A 1 197 ? 29.128 -4.042 -6.596 1.00 66.12 197 LEU A O 1
ATOM 1591 N N . VAL A 1 198 ? 31.157 -3.181 -6.154 1.00 69.06 198 VAL A N 1
ATOM 1592 C CA . VAL A 1 198 ? 30.680 -1.828 -5.823 1.00 69.06 198 VAL A CA 1
ATOM 1593 C C . VAL A 1 198 ? 30.871 -0.837 -6.971 1.00 69.06 198 VAL A C 1
ATOM 1595 O O . VAL A 1 198 ? 29.966 -0.055 -7.241 1.00 69.06 198 VAL A O 1
ATOM 1598 N N . LEU A 1 199 ? 32.000 -0.858 -7.691 1.00 72.38 199 LEU A N 1
ATOM 1599 C CA . LEU A 1 199 ? 32.239 0.118 -8.767 1.00 72.38 199 LEU A CA 1
ATOM 1600 C C . LEU A 1 199 ? 31.538 -0.257 -10.070 1.00 72.38 199 LEU A C 1
ATOM 1602 O O . LEU A 1 199 ? 31.107 0.641 -10.786 1.00 72.38 199 LEU A O 1
ATOM 1606 N N . ALA A 1 200 ? 31.379 -1.549 -10.378 1.00 72.00 200 ALA A N 1
ATOM 1607 C CA . ALA A 1 200 ? 30.683 -1.970 -11.594 1.00 72.00 200 ALA A CA 1
ATOM 1608 C C . ALA A 1 200 ? 29.244 -1.422 -11.688 1.00 72.00 200 ALA A C 1
ATOM 1610 O O . ALA A 1 200 ? 28.926 -0.821 -12.715 1.00 72.00 200 ALA A O 1
ATOM 1611 N N . PRO A 1 201 ? 28.383 -1.520 -10.649 1.00 71.19 201 PRO A N 1
ATOM 1612 C CA . PRO A 1 201 ? 27.049 -0.933 -10.726 1.00 71.19 201 PRO A CA 1
ATOM 1613 C C . PRO A 1 201 ? 27.093 0.598 -10.831 1.00 71.19 201 PRO A C 1
ATOM 1615 O O . PRO A 1 201 ? 26.322 1.176 -11.594 1.00 71.19 201 PRO A O 1
ATOM 1618 N N . ILE A 1 202 ? 28.027 1.265 -10.144 1.00 73.75 202 ILE A N 1
ATOM 1619 C CA . ILE A 1 202 ? 28.180 2.729 -10.217 1.00 73.75 202 ILE A CA 1
ATOM 1620 C C . ILE A 1 202 ? 28.525 3.172 -11.643 1.00 73.75 202 ILE A C 1
ATOM 1622 O O . ILE A 1 202 ? 27.897 4.091 -12.163 1.00 73.75 202 ILE A O 1
ATOM 1626 N N . LEU A 1 203 ? 29.466 2.493 -12.300 1.00 78.38 203 LEU A N 1
ATOM 1627 C CA . LEU A 1 203 ? 29.835 2.787 -13.685 1.00 78.38 203 LEU A CA 1
ATOM 1628 C C . LEU A 1 203 ? 28.664 2.545 -14.642 1.00 78.38 203 LEU A C 1
ATOM 1630 O O . LEU A 1 203 ? 28.384 3.397 -15.479 1.00 78.38 203 LEU A O 1
ATOM 1634 N N . THR A 1 204 ? 27.899 1.462 -14.457 1.00 75.50 204 THR A N 1
ATOM 1635 C CA . THR A 1 204 ? 26.699 1.234 -15.281 1.00 75.50 204 THR A CA 1
ATOM 1636 C C . THR A 1 204 ? 25.628 2.307 -15.088 1.00 75.50 204 THR A C 1
ATOM 1638 O O . THR A 1 204 ? 24.958 2.673 -16.048 1.00 75.50 204 THR A O 1
ATOM 1641 N N . ILE A 1 205 ? 25.475 2.848 -13.874 1.00 77.44 205 ILE A N 1
ATOM 1642 C CA . ILE A 1 205 ? 24.550 3.957 -13.612 1.00 77.44 205 ILE A CA 1
ATOM 1643 C C . ILE A 1 205 ? 25.031 5.227 -14.321 1.00 77.44 205 ILE A C 1
ATOM 1645 O O . ILE A 1 205 ? 24.216 5.924 -14.921 1.00 77.44 205 ILE A O 1
ATOM 1649 N N . ILE A 1 206 ? 26.336 5.517 -14.294 1.00 85.31 206 ILE A N 1
ATOM 1650 C CA . ILE A 1 206 ? 26.916 6.674 -14.992 1.00 85.31 206 ILE A CA 1
ATOM 1651 C C . ILE A 1 206 ? 26.677 6.568 -16.502 1.00 85.31 206 ILE A C 1
ATOM 1653 O O . ILE A 1 206 ? 26.192 7.529 -17.097 1.00 85.31 206 ILE A O 1
ATOM 1657 N N . ASP A 1 207 ? 26.924 5.404 -17.105 1.00 81.31 207 ASP A N 1
ATOM 1658 C CA . ASP A 1 207 ? 26.678 5.184 -18.536 1.00 81.31 207 ASP A CA 1
ATOM 1659 C C . ASP A 1 207 ? 25.197 5.386 -18.897 1.00 81.31 207 ASP A C 1
ATOM 1661 O O . ASP A 1 207 ? 24.875 6.047 -19.885 1.00 81.31 207 ASP A O 1
ATOM 1665 N N . ILE A 1 208 ? 24.279 4.886 -18.062 1.00 78.06 208 ILE A N 1
ATOM 1666 C CA . ILE A 1 208 ? 22.834 5.095 -18.242 1.00 78.06 208 ILE A CA 1
ATOM 1667 C C . ILE A 1 208 ? 22.479 6.586 -18.151 1.00 78.06 208 ILE A C 1
ATOM 1669 O O . ILE A 1 208 ? 21.691 7.079 -18.957 1.00 78.06 208 ILE A O 1
ATOM 1673 N N . LEU A 1 209 ? 23.049 7.324 -17.196 1.00 84.88 209 LEU A N 1
ATOM 1674 C CA . LEU A 1 209 ? 22.794 8.759 -17.040 1.00 84.88 209 LEU A CA 1
ATOM 1675 C C . LEU A 1 209 ? 23.317 9.572 -18.229 1.00 84.88 209 LEU A C 1
ATOM 1677 O O . LEU A 1 209 ? 22.648 10.513 -18.666 1.00 84.88 209 LEU A O 1
ATOM 1681 N N . ILE A 1 210 ? 24.476 9.204 -18.775 1.00 90.38 210 ILE A N 1
ATOM 1682 C CA . ILE A 1 210 ? 25.022 9.818 -19.991 1.00 90.38 210 ILE A CA 1
ATOM 1683 C C . ILE A 1 210 ? 24.065 9.582 -21.165 1.00 90.38 210 ILE A C 1
ATOM 1685 O O . ILE A 1 210 ? 23.702 10.535 -21.859 1.00 90.38 210 ILE A O 1
ATOM 1689 N N . GLU A 1 211 ? 23.584 8.352 -21.342 1.00 87.31 211 GLU A N 1
ATOM 1690 C CA . GLU A 1 211 ? 22.659 8.010 -22.425 1.00 87.31 211 GLU A CA 1
ATOM 1691 C C . GLU A 1 211 ? 21.319 8.750 -22.295 1.00 87.31 211 GLU A C 1
ATOM 1693 O O . GLU A 1 211 ? 20.826 9.333 -23.262 1.00 87.31 211 GLU A O 1
ATOM 1698 N N . ILE A 1 212 ? 20.762 8.830 -21.083 1.00 79.81 212 ILE A N 1
ATOM 1699 C CA . ILE A 1 212 ? 19.546 9.610 -20.805 1.00 79.81 212 ILE A CA 1
ATOM 1700 C C . ILE A 1 212 ? 19.765 11.092 -21.130 1.00 79.81 212 ILE A C 1
ATOM 1702 O O . ILE A 1 212 ? 18.896 11.724 -21.733 1.00 79.81 212 ILE A O 1
ATOM 1706 N N . THR A 1 213 ? 20.921 11.653 -20.770 1.00 90.25 213 THR A N 1
ATOM 1707 C CA . THR A 1 213 ? 21.256 13.055 -21.065 1.00 90.25 213 THR A CA 1
ATOM 1708 C C . THR A 1 213 ? 21.322 13.298 -22.574 1.00 90.25 213 THR A C 1
ATOM 1710 O O . THR A 1 213 ? 20.788 14.296 -23.065 1.00 90.25 213 THR A O 1
ATOM 1713 N N . ASN A 1 214 ? 21.913 12.372 -23.330 1.00 90.69 214 ASN A N 1
ATOM 1714 C CA . ASN A 1 214 ? 21.976 12.445 -24.790 1.00 90.69 214 ASN A CA 1
ATOM 1715 C C . ASN A 1 214 ? 20.585 12.342 -25.428 1.00 90.69 214 ASN A C 1
ATOM 1717 O O . ASN A 1 214 ? 20.253 13.147 -26.300 1.00 90.69 214 ASN A O 1
ATOM 1721 N N . LEU A 1 215 ? 19.743 11.421 -24.954 1.00 84.25 215 LEU A N 1
ATOM 1722 C CA . LEU A 1 215 ? 18.361 11.282 -25.417 1.00 84.25 215 LEU A CA 1
ATOM 1723 C C . LEU A 1 215 ? 17.529 12.532 -25.122 1.00 84.25 215 LEU A C 1
ATOM 1725 O O . LEU A 1 215 ? 16.810 13.009 -26.000 1.00 84.25 215 LEU A O 1
ATOM 1729 N N . LEU A 1 216 ? 17.658 13.109 -23.926 1.00 82.31 216 LEU A N 1
ATOM 1730 C CA . LEU A 1 216 ? 16.999 14.368 -23.576 1.00 82.31 216 LEU A CA 1
ATOM 1731 C C . LEU A 1 216 ? 17.477 15.512 -24.467 1.00 82.31 216 LEU A C 1
ATOM 1733 O O . LEU A 1 216 ? 16.660 16.294 -24.945 1.00 82.31 216 LEU A O 1
ATOM 1737 N N . ARG A 1 217 ? 18.780 15.593 -24.749 1.00 92.12 217 ARG A N 1
ATOM 1738 C CA . ARG A 1 217 ? 19.335 16.598 -25.660 1.00 92.12 217 ARG A CA 1
ATOM 1739 C C . ARG A 1 217 ? 18.769 16.449 -27.072 1.00 92.12 217 ARG A C 1
ATOM 1741 O O . ARG A 1 217 ? 18.362 17.447 -27.666 1.00 92.12 217 ARG A O 1
ATOM 1748 N N . LEU A 1 218 ? 18.699 15.226 -27.594 1.00 87.50 218 LEU A N 1
ATOM 1749 C CA . LEU A 1 218 ? 18.095 14.939 -28.898 1.00 87.50 218 LEU A CA 1
ATOM 1750 C C . LEU A 1 218 ? 16.608 15.300 -28.919 1.00 87.50 218 LEU A C 1
ATOM 1752 O O . LEU A 1 218 ? 16.157 15.951 -29.857 1.00 87.50 218 LEU A O 1
ATOM 1756 N N . PHE A 1 219 ? 15.866 14.953 -27.869 1.00 83.50 219 PHE A N 1
ATOM 1757 C CA . PHE A 1 219 ? 14.453 15.297 -27.731 1.00 83.50 219 PHE A CA 1
ATOM 1758 C C . PHE A 1 219 ? 14.232 16.813 -27.696 1.00 83.50 219 PHE A C 1
ATOM 1760 O O . PHE A 1 219 ? 13.379 17.338 -28.411 1.00 83.50 219 PHE A O 1
ATOM 1767 N N . VAL A 1 220 ? 15.035 17.536 -26.914 1.00 86.62 220 VAL A N 1
ATOM 1768 C CA . VAL A 1 220 ? 15.013 19.002 -26.840 1.00 86.62 220 VAL A CA 1
ATOM 1769 C C . VAL A 1 220 ? 15.310 19.615 -28.208 1.00 86.62 220 VAL A C 1
ATOM 1771 O O . VAL A 1 220 ? 14.597 20.517 -28.636 1.00 86.62 220 VAL A O 1
ATOM 1774 N N . HIS A 1 221 ? 16.304 19.114 -28.944 1.00 88.94 221 HIS A N 1
ATOM 1775 C CA . HIS A 1 221 ? 16.576 19.602 -30.298 1.00 88.94 221 HIS A CA 1
ATOM 1776 C C . HIS A 1 221 ? 15.439 19.285 -31.273 1.00 88.94 221 HIS A C 1
ATOM 1778 O O . HIS A 1 221 ? 15.039 20.167 -32.029 1.00 88.94 221 HIS A O 1
ATOM 1784 N N . ALA A 1 222 ? 14.882 18.075 -31.229 1.00 84.94 222 ALA A N 1
ATOM 1785 C CA . ALA A 1 222 ? 13.797 17.658 -32.111 1.00 84.94 222 ALA A CA 1
ATOM 1786 C C . ALA A 1 222 ? 12.495 18.437 -31.866 1.00 84.94 222 ALA A C 1
ATOM 1788 O O . ALA A 1 222 ? 11.739 18.666 -32.804 1.00 84.94 222 ALA A O 1
ATOM 1789 N N . THR A 1 223 ? 12.233 18.862 -30.629 1.00 84.69 223 THR A N 1
ATOM 1790 C CA . THR A 1 223 ? 10.987 19.552 -30.253 1.00 84.69 223 THR A CA 1
ATOM 1791 C C . THR A 1 223 ? 11.115 21.072 -30.272 1.00 84.69 223 THR A C 1
ATOM 1793 O O . THR A 1 223 ? 10.244 21.759 -30.803 1.00 84.69 223 THR A O 1
ATOM 1796 N N . ILE A 1 224 ? 12.212 21.629 -29.755 1.00 82.88 224 ILE A N 1
ATOM 1797 C CA . ILE A 1 224 ? 12.377 23.085 -29.638 1.00 82.88 224 ILE A CA 1
ATOM 1798 C C . ILE A 1 224 ? 12.809 23.720 -30.964 1.00 82.88 224 ILE A C 1
ATOM 1800 O O . ILE A 1 224 ? 12.396 24.844 -31.256 1.00 82.88 224 ILE A O 1
ATOM 1804 N N . ALA A 1 225 ? 13.610 23.039 -31.793 1.00 82.19 225 ALA A N 1
ATOM 1805 C CA . ALA A 1 225 ? 14.027 23.587 -33.087 1.00 82.19 225 ALA A CA 1
ATOM 1806 C C . ALA A 1 225 ? 12.843 23.918 -34.025 1.00 82.19 225 ALA A C 1
ATOM 1808 O O . ALA A 1 225 ? 12.805 25.048 -34.521 1.00 82.19 225 ALA A O 1
ATOM 1809 N N . PRO A 1 226 ? 11.845 23.032 -34.233 1.00 83.56 226 PRO A N 1
ATOM 1810 C CA . PRO A 1 226 ? 10.690 23.372 -35.062 1.00 83.56 226 PRO A CA 1
ATOM 1811 C C . PRO A 1 226 ? 9.800 24.442 -34.418 1.00 83.56 226 PRO A C 1
ATOM 1813 O O . PRO A 1 226 ? 9.294 25.304 -35.133 1.00 83.56 226 PRO A O 1
ATOM 1816 N N . MET A 1 227 ? 9.668 24.468 -33.085 1.00 80.25 227 MET A N 1
ATOM 1817 C CA . MET A 1 227 ? 8.900 25.521 -32.404 1.00 80.25 227 MET A CA 1
ATOM 1818 C C . MET A 1 227 ? 9.535 26.906 -32.577 1.00 80.25 227 MET A C 1
ATOM 1820 O O . MET A 1 227 ? 8.817 27.877 -32.805 1.00 80.25 227 MET A O 1
ATOM 1824 N N . LYS A 1 228 ? 10.870 27.018 -32.542 1.00 83.06 228 LYS A N 1
ATOM 1825 C CA . LYS A 1 228 ? 11.562 28.289 -32.826 1.00 83.06 228 LYS A CA 1
ATOM 1826 C C . LYS A 1 228 ? 11.369 28.748 -34.272 1.00 83.06 228 LYS A C 1
ATOM 1828 O O . LYS A 1 228 ? 11.183 29.941 -34.493 1.00 83.06 228 LYS A O 1
ATOM 1833 N N . ALA A 1 229 ? 11.384 27.822 -35.232 1.00 80.38 229 ALA A N 1
ATOM 1834 C CA . ALA A 1 229 ? 11.147 28.134 -36.642 1.00 80.38 229 ALA A CA 1
ATOM 1835 C C . ALA A 1 229 ? 9.691 28.555 -36.916 1.00 80.38 229 ALA A C 1
ATOM 1837 O O . ALA A 1 229 ? 9.448 29.461 -37.705 1.00 80.38 229 ALA A O 1
ATOM 1838 N N . GLN A 1 230 ? 8.713 27.944 -36.243 1.00 81.00 230 GLN A N 1
ATOM 1839 C CA . GLN A 1 230 ? 7.314 28.374 -36.336 1.00 81.00 230 GLN A CA 1
ATOM 1840 C C . GLN A 1 230 ? 7.086 29.730 -35.662 1.00 81.00 230 GLN A C 1
ATOM 1842 O O . GLN A 1 230 ? 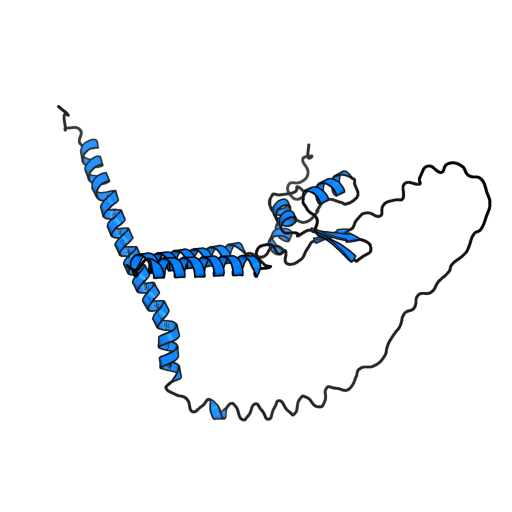6.370 30.575 -36.197 1.00 81.00 230 GLN A O 1
ATOM 1847 N N . TRP A 1 231 ? 7.728 29.974 -34.517 1.00 81.62 231 TRP A N 1
ATOM 1848 C CA . TRP A 1 231 ? 7.604 31.246 -33.812 1.00 81.62 231 TRP A CA 1
ATOM 1849 C C . TRP A 1 231 ? 8.173 32.418 -34.619 1.00 81.62 231 TRP A C 1
ATOM 1851 O O . TRP A 1 231 ? 7.551 33.474 -34.653 1.00 81.62 231 TRP A O 1
ATOM 1861 N N . SER A 1 232 ? 9.297 32.235 -35.324 1.00 79.12 232 SER A N 1
ATOM 1862 C CA . SER A 1 232 ? 9.880 33.293 -36.162 1.00 79.12 232 SER A CA 1
ATOM 1863 C C . SER A 1 232 ? 9.013 33.668 -37.370 1.00 79.12 232 SER A C 1
ATOM 1865 O O . SER A 1 232 ? 9.093 34.804 -37.835 1.00 79.12 232 SER A O 1
ATOM 1867 N N . ILE A 1 233 ? 8.169 32.751 -37.856 1.00 78.81 233 ILE A N 1
ATOM 1868 C CA . ILE A 1 233 ? 7.174 33.029 -38.904 1.00 78.81 233 ILE A CA 1
ATOM 1869 C C . ILE A 1 233 ? 6.022 33.866 -38.333 1.00 78.81 233 ILE A C 1
ATOM 1871 O O . ILE A 1 233 ? 5.614 34.845 -38.949 1.00 78.81 233 ILE A O 1
ATOM 1875 N N . ILE A 1 234 ? 5.530 33.522 -37.139 1.00 78.00 234 ILE A N 1
ATOM 1876 C CA . ILE A 1 234 ? 4.413 34.227 -36.487 1.00 78.00 234 ILE A CA 1
ATOM 1877 C C . ILE A 1 234 ? 4.830 35.624 -36.008 1.00 78.00 234 ILE A C 1
ATOM 1879 O O . ILE A 1 234 ? 4.044 36.566 -36.076 1.00 78.00 234 ILE A O 1
ATOM 1883 N N . SER A 1 235 ? 6.063 35.784 -35.527 1.00 80.06 235 SER A N 1
ATOM 1884 C CA . SER A 1 235 ? 6.530 37.042 -34.944 1.00 80.06 235 SER A CA 1
ATOM 1885 C C . SER A 1 235 ? 7.030 38.068 -35.966 1.00 80.06 235 SER A C 1
ATOM 1887 O O . SER A 1 235 ? 7.474 39.137 -35.552 1.00 80.06 235 SER A O 1
ATOM 1889 N N . ASN A 1 236 ? 7.023 37.765 -37.271 1.00 81.31 236 ASN A N 1
ATOM 1890 C CA . ASN A 1 236 ? 7.501 38.682 -38.307 1.00 81.31 236 ASN A CA 1
ATOM 1891 C C . ASN A 1 236 ? 6.320 39.405 -38.994 1.00 81.31 236 ASN A C 1
ATOM 1893 O O . ASN A 1 236 ? 5.687 38.832 -39.883 1.00 81.31 236 ASN A O 1
ATOM 1897 N N . PRO A 1 237 ? 6.020 40.669 -38.633 1.00 73.38 237 PRO A N 1
ATOM 1898 C CA . PRO A 1 237 ? 4.819 41.381 -39.086 1.00 73.38 237 PRO A CA 1
ATOM 1899 C C . PRO A 1 237 ? 4.818 41.749 -40.581 1.00 73.38 237 PRO A C 1
ATOM 1901 O O . PRO A 1 237 ? 3.840 42.310 -41.071 1.00 73.38 237 PRO A O 1
ATOM 1904 N N . HIS A 1 238 ? 5.895 41.459 -41.318 1.00 76.31 238 HIS A N 1
ATOM 1905 C CA . HIS A 1 238 ? 6.050 41.848 -42.723 1.00 76.31 238 HIS A CA 1
ATOM 1906 C C . HIS A 1 238 ? 5.875 40.711 -43.738 1.00 76.31 238 HIS A C 1
ATOM 1908 O O . HIS A 1 238 ? 5.929 40.967 -44.942 1.00 76.31 238 HIS A O 1
ATOM 1914 N N . VAL A 1 239 ? 5.621 39.474 -43.303 1.00 68.12 239 VAL A N 1
ATOM 1915 C CA . VAL A 1 239 ? 5.347 38.364 -44.227 1.00 68.12 239 VAL A CA 1
ATOM 1916 C C . VAL A 1 239 ? 3.869 38.400 -44.628 1.00 68.12 239 VAL A C 1
ATOM 1918 O O . VAL A 1 239 ? 3.004 37.915 -43.903 1.00 68.12 239 VAL A O 1
ATOM 1921 N N . ARG A 1 240 ? 3.556 39.004 -45.783 1.00 61.94 240 ARG A N 1
ATOM 1922 C CA . ARG A 1 240 ? 2.224 38.878 -46.400 1.00 61.94 240 ARG A CA 1
ATOM 1923 C C . ARG A 1 240 ? 2.081 37.475 -46.977 1.00 61.94 240 ARG A C 1
ATOM 1925 O O . ARG A 1 240 ? 2.808 37.112 -47.897 1.00 61.94 240 ARG A O 1
ATOM 1932 N N . ILE A 1 241 ? 1.151 36.710 -46.416 1.00 65.38 241 ILE A N 1
ATOM 1933 C CA . ILE A 1 241 ? 0.709 35.428 -46.965 1.00 65.38 241 ILE A CA 1
ATOM 1934 C C . ILE A 1 241 ? -0.036 35.738 -48.282 1.00 65.38 241 ILE A C 1
ATOM 1936 O O . ILE A 1 241 ? -0.922 36.598 -48.246 1.00 65.38 241 ILE A O 1
ATOM 1940 N N . PRO A 1 242 ? 0.362 35.148 -49.425 1.00 66.56 242 PRO A N 1
ATOM 1941 C CA . PRO A 1 242 ? -0.334 35.308 -50.703 1.00 66.56 242 PRO A CA 1
ATOM 1942 C C . PRO A 1 242 ? -1.708 34.630 -50.717 1.00 66.56 242 PRO A C 1
ATOM 1944 O O . PRO A 1 242 ? -1.887 33.628 -49.985 1.00 66.56 242 PRO A O 1
#

Organism: NCBI:txid1400762

Foldseek 3Di:
DDDPDDPFQDDDPLNQLCLQLLLAFEDDPNHGDGRDHPVRLVVCVVVVFFPDDRDGSVNSVVQQPPCVVVVVVLVVVVVVQLVCCVPVDPDVVSSVVSVVVSVVVVVCCVVPPSRVSDGNHRDYIYTDPPPPPPPPDPDDDDDDDDDDDDDDDDDDDDDDDDDDDPPPPPVVVVVVVVVVVVPVPDPDDVVVVCCCVPVVVVVVVVVVVVVVVVVVVVVCCVPVVVVVVVVVVVPDPPDDDD